Protein AF-A0A1I8HC29-F1 (afdb_monomer)

InterPro domains:
  IPR001828 Receptor, ligand binding region [PF01094] (3-325)
  IPR028082 Periplasmic binding protein-like I [SSF53822] (2-325)

Mean predicted aligned error: 6.52 Å

Secondary structure (DSSP, 8-state):
-TT--S-EE--S-HHHHHHHHHHHHHHT--EEE-S--SS-S-SSSSSS--PPPTTEEE-SPPHHHHHHHHHHHHHHH-----S--TT----EEEEES-GGGGGGGHHHHHH--S-EEEEE---BTTBSHHHHHHHHHTT--EEEEE--HHHHHHHHHHHHHTT--BTT-EEEE--TTGGGS--GGG--TTBPEEEEEESSPPPPTT---SS-HHHHHHHHHHHHHHHHH-TT-S---S---HHHHHHHHHHHHHHHHHHHHHHHS--------TTSTT--TTHHHHHHHHHT--GGG----SSS--EE-TTS-EES---EEEEEETTEE-

Sequence (330 aa):
MQQGVLAVVGPPSPVASQQVRSVCEHLAVPFIETAWHHRGGGGGGGLEGDNEGPYSVNLNPDYRTFGRAILDYVRAIGDWDLAKNEGSHGGVAIVYKDPDTLLKFEPLLNAVQVPVLLRQWRRQAGTFQYVMKELRSAKVYKILVDIPTSEILRFVSIAKLMNMTTTYHSYIFTSWDAQRIDLSKYQLIKSANMSTLSLMPILRSNERYNVSQRVENMREEIFNVQSRRGNYSGNLTNMLPTQAATLFDSLILLAHGLERMANARSIQVQPLKCSAPRQNARGATLLNYMRSMTSESGFATLTGPVEFDAQWRRSNFTLVAYELTRAGFN

Nearest PDB structures (foldseek):
  3qlt-assembly1_A  TM=8.892E-01  e=3.321E-21  Rattus norvegicus
  4uqq-assembly1_D  TM=8.806E-01  e=8.890E-21  Rattus norvegicus
  3olz-assembly1_B  TM=8.883E-01  e=2.104E-20  Rattus norvegicus
  3qlu-assembly2_D  TM=8.704E-01  e=1.645E-20  Rattus norvegicus
  3om1-assembly1_A  TM=8.404E-01  e=2.791E-19  Rattus norvegicus

Organism: NCBI:txid282301

pLDDT: mean 86.83, std 12.12, range [31.62, 98.19]

Radius of gyration: 21.73 Å; Cα contacts (8 Å, |Δi|>4): 586; chains: 1; bounding box: 52×43×67 Å

Structure (mmCIF, N/CA/C/O backbone):
data_AF-A0A1I8HC29-F1
#
_entry.id   AF-A0A1I8HC29-F1
#
loop_
_atom_site.group_PDB
_atom_site.id
_atom_site.type_symbol
_atom_site.label_atom_id
_atom_site.label_alt_id
_atom_site.label_comp_id
_atom_site.label_asym_id
_atom_site.label_entity_id
_atom_site.label_seq_id
_atom_site.pdbx_PDB_ins_code
_atom_site.Cartn_x
_atom_site.Cartn_y
_atom_site.Cartn_z
_atom_site.occupancy
_atom_site.B_iso_or_equiv
_atom_site.auth_seq_id
_atom_site.auth_comp_id
_atom_site.auth_asym_id
_atom_site.auth_atom_id
_atom_site.pdbx_PDB_model_num
ATOM 1 N N . MET A 1 1 ? -14.599 -14.788 21.361 1.00 80.31 1 MET A N 1
ATOM 2 C CA . MET A 1 1 ? -15.339 -13.643 21.947 1.00 80.31 1 MET A CA 1
ATOM 3 C C . MET A 1 1 ? -16.107 -13.982 23.231 1.00 80.31 1 MET A C 1
ATOM 5 O O . MET A 1 1 ? -16.702 -13.093 23.827 1.00 80.31 1 MET A O 1
ATOM 9 N N . GLN A 1 2 ? -16.063 -15.229 23.716 1.00 81.31 2 GLN A N 1
ATOM 10 C CA . GLN A 1 2 ? -16.753 -15.639 24.949 1.00 81.31 2 GLN A CA 1
ATOM 11 C C . GLN A 1 2 ? -16.177 -14.998 26.224 1.00 81.31 2 GLN A C 1
ATOM 13 O O . GLN A 1 2 ? -16.895 -14.855 27.199 1.00 81.31 2 GLN A O 1
ATOM 18 N N . GLN A 1 3 ? -14.917 -14.559 26.208 1.00 80.75 3 GLN A N 1
ATOM 19 C CA . GLN A 1 3 ? -14.305 -13.785 27.301 1.00 80.75 3 GLN A CA 1
ATOM 20 C C . GLN A 1 3 ? -14.687 -12.293 27.271 1.00 80.75 3 GLN A C 1
ATOM 22 O O . GLN A 1 3 ? -14.313 -11.544 28.165 1.00 80.75 3 GLN A O 1
ATOM 27 N N . GLY A 1 4 ? -15.446 -11.872 26.254 1.00 83.88 4 GLY A N 1
ATOM 28 C CA . GLY A 1 4 ? -15.781 -10.480 25.999 1.00 83.88 4 GLY A CA 1
ATOM 29 C C . GLY A 1 4 ? -14.691 -9.747 25.218 1.00 83.88 4 GLY A C 1
ATOM 30 O O . GLY A 1 4 ? -13.504 -9.864 25.505 1.00 83.88 4 GLY A O 1
ATOM 31 N N . VAL A 1 5 ? -15.099 -9.021 24.178 1.00 91.50 5 VAL A N 1
ATOM 32 C CA . VAL A 1 5 ? -14.215 -8.200 23.337 1.00 91.50 5 VAL A CA 1
ATOM 33 C C . VAL A 1 5 ? -14.926 -6.898 22.987 1.00 91.50 5 VAL A C 1
ATOM 35 O O . VAL A 1 5 ? -16.143 -6.892 22.803 1.00 91.50 5 VAL A O 1
ATOM 38 N N . LEU A 1 6 ? -14.174 -5.801 22.897 1.00 91.50 6 LEU A N 1
ATOM 39 C CA . LEU A 1 6 ? -14.706 -4.493 22.496 1.00 91.50 6 LEU A CA 1
ATOM 40 C C . LEU A 1 6 ? -14.620 -4.270 20.988 1.00 91.50 6 LEU A C 1
ATOM 42 O O . LEU A 1 6 ? -15.523 -3.676 20.414 1.00 91.50 6 LEU A O 1
ATOM 46 N N . ALA A 1 7 ? -13.555 -4.766 20.366 1.00 94.50 7 ALA A N 1
ATOM 47 C CA . ALA A 1 7 ? -13.320 -4.718 18.934 1.00 94.50 7 ALA A CA 1
ATOM 48 C C . ALA A 1 7 ? -12.393 -5.872 18.527 1.00 94.50 7 ALA A C 1
ATOM 50 O O . ALA A 1 7 ? -11.721 -6.468 19.375 1.00 94.50 7 ALA A O 1
ATOM 51 N N . VAL A 1 8 ? -12.342 -6.171 17.233 1.00 94.94 8 VAL A N 1
ATOM 52 C CA . VAL A 1 8 ? -11.382 -7.103 16.628 1.00 94.94 8 VAL A CA 1
ATOM 53 C C . VAL A 1 8 ? -10.534 -6.351 15.618 1.00 94.94 8 VAL A C 1
ATOM 55 O O . VAL A 1 8 ? -11.070 -5.564 14.848 1.00 94.94 8 VAL A O 1
ATOM 58 N N . VAL A 1 9 ? -9.227 -6.608 15.602 1.00 95.06 9 VAL A N 1
ATOM 59 C CA . VAL A 1 9 ? -8.288 -6.006 14.647 1.00 95.06 9 VAL A CA 1
ATOM 60 C C . VAL A 1 9 ? -7.652 -7.102 13.791 1.00 95.06 9 VAL A C 1
ATOM 62 O O . VAL A 1 9 ? -7.096 -8.059 14.332 1.00 95.06 9 VAL A O 1
ATOM 65 N N . GLY A 1 10 ? -7.694 -6.955 12.465 1.00 89.06 10 GLY A N 1
ATOM 66 C CA . GLY A 1 10 ? -7.168 -7.946 11.513 1.00 89.06 10 GLY A CA 1
ATOM 67 C C . GLY A 1 10 ? -8.002 -9.236 11.412 1.00 89.06 10 GLY A C 1
ATOM 68 O O . GLY A 1 10 ? -9.079 -9.331 11.990 1.00 89.06 10 GLY A O 1
ATOM 69 N N . PRO A 1 11 ? -7.541 -10.280 10.705 1.00 91.12 11 PRO A N 1
ATOM 70 C CA . PRO A 1 11 ? -6.150 -10.596 10.381 1.00 91.12 11 PRO A CA 1
ATOM 71 C C . PRO A 1 11 ? -5.605 -9.926 9.105 1.00 91.12 11 PRO A C 1
ATOM 73 O O . PRO A 1 11 ? -6.369 -9.386 8.312 1.00 91.12 11 PRO A O 1
ATOM 76 N N . PRO A 1 12 ? -4.283 -10.055 8.854 1.00 83.81 12 PRO A N 1
ATOM 77 C CA . PRO A 1 12 ? -3.614 -9.672 7.602 1.00 83.81 12 PRO A CA 1
ATOM 78 C C . PRO A 1 12 ? -4.189 -10.265 6.317 1.00 83.81 12 PRO A C 1
ATOM 80 O O . PRO A 1 12 ? -4.011 -9.706 5.238 1.00 83.81 12 PRO A O 1
ATOM 83 N N . SER A 1 13 ? -4.751 -11.471 6.414 1.00 86.19 13 SER A N 1
ATOM 84 C CA . SER A 1 13 ? -5.154 -12.267 5.259 1.00 86.19 13 SER A CA 1
ATOM 85 C C . SER A 1 13 ? -6.519 -11.793 4.764 1.00 86.19 13 SER A C 1
ATOM 87 O O . SER A 1 13 ? -7.469 -11.877 5.542 1.00 86.19 13 SER A O 1
ATOM 89 N N . PRO A 1 14 ? -6.664 -11.378 3.491 1.00 82.56 14 PRO A N 1
ATOM 90 C CA . PRO A 1 14 ? -7.953 -10.934 2.956 1.00 82.56 14 PRO A CA 1
ATOM 91 C C . PRO A 1 14 ? -9.061 -11.987 3.094 1.00 82.56 14 PRO A C 1
ATOM 93 O O . PRO A 1 14 ? -10.179 -11.666 3.486 1.00 82.56 14 PRO A O 1
ATOM 96 N N . VAL A 1 15 ? -8.740 -13.262 2.850 1.00 84.38 15 VAL A N 1
ATOM 97 C CA . VAL A 1 15 ? -9.705 -14.373 2.942 1.00 84.38 15 VAL A CA 1
ATOM 98 C C . VAL A 1 15 ? -10.175 -14.580 4.383 1.00 84.38 15 VAL A C 1
ATOM 100 O O . VAL A 1 15 ? -11.372 -14.681 4.641 1.00 84.38 15 VAL A O 1
ATOM 103 N N . ALA A 1 16 ? -9.246 -14.611 5.341 1.00 88.56 16 ALA A N 1
ATOM 104 C CA . ALA A 1 16 ? -9.609 -14.759 6.748 1.00 88.56 16 ALA A CA 1
ATOM 105 C C . ALA A 1 16 ? -10.315 -13.502 7.291 1.00 88.56 16 ALA A C 1
ATOM 107 O O . ALA A 1 16 ? -11.227 -13.619 8.107 1.00 88.56 16 ALA A O 1
ATOM 108 N N . SER A 1 17 ? -9.944 -12.314 6.802 1.00 88.56 17 SER A N 1
ATOM 109 C CA . SER A 1 17 ? -10.578 -11.035 7.144 1.00 88.56 17 SER A CA 1
ATOM 110 C C . SER A 1 17 ? -12.074 -11.045 6.832 1.00 88.56 17 SER A C 1
ATOM 112 O O . SER A 1 17 ? -12.878 -10.669 7.680 1.00 88.56 17 SER A O 1
ATOM 114 N N . GLN A 1 18 ? -12.481 -11.584 5.678 1.00 85.25 18 GLN A N 1
ATOM 115 C CA . GLN A 1 18 ? -13.900 -11.705 5.317 1.00 85.25 18 GLN A CA 1
ATOM 116 C C . GLN A 1 18 ? -14.691 -12.591 6.291 1.00 85.25 18 GLN A C 1
ATOM 118 O O . GLN A 1 18 ? -15.813 -12.252 6.672 1.00 85.25 18 GLN A O 1
ATOM 123 N N . GLN A 1 19 ? -14.106 -13.706 6.735 1.00 88.62 19 GLN A N 1
ATOM 124 C CA . GLN A 1 19 ? -14.743 -14.585 7.721 1.00 88.62 19 GLN A CA 1
ATOM 125 C C . GLN A 1 19 ? -14.883 -13.886 9.076 1.00 88.62 19 GLN A C 1
ATOM 127 O O . GLN A 1 19 ? -15.944 -13.936 9.699 1.00 88.62 19 GLN A O 1
ATOM 132 N N . VAL A 1 20 ? -13.830 -13.192 9.515 1.00 91.38 20 VAL A N 1
ATOM 133 C CA . VAL A 1 20 ? -13.847 -12.419 10.761 1.00 91.38 20 VAL A CA 1
ATOM 134 C C . VAL A 1 20 ? -14.865 -11.285 10.690 1.00 91.38 20 VAL A C 1
ATOM 136 O O . VAL A 1 20 ? -15.626 -11.117 11.644 1.00 91.38 20 VAL A O 1
ATOM 139 N N . ARG A 1 21 ? -14.952 -10.570 9.561 1.00 89.12 21 ARG A N 1
ATOM 140 C CA . ARG A 1 21 ? -15.953 -9.522 9.325 1.00 89.12 21 ARG A CA 1
ATOM 141 C C . ARG A 1 21 ? -17.365 -10.059 9.512 1.00 89.12 21 ARG A C 1
ATOM 143 O O . ARG A 1 21 ? -18.115 -9.500 10.302 1.00 89.12 21 ARG A O 1
ATOM 150 N N . SER A 1 22 ? -17.696 -11.175 8.861 1.00 88.81 22 SER A N 1
ATOM 151 C CA . SER A 1 22 ? -19.028 -11.786 8.956 1.00 88.81 22 SER A CA 1
ATOM 152 C C . SER A 1 22 ? -19.405 -12.136 10.404 1.00 88.81 22 SER A C 1
ATOM 154 O O . SER A 1 22 ? -20.514 -11.843 10.852 1.00 88.81 22 SER A O 1
ATOM 156 N N . VAL A 1 23 ? -18.466 -12.687 11.182 1.00 91.38 23 VAL A N 1
ATOM 157 C CA . VAL A 1 23 ? -18.687 -12.979 12.610 1.00 91.38 23 VAL A CA 1
ATOM 158 C C . VAL A 1 23 ? -18.866 -11.695 13.428 1.00 91.38 23 VAL A C 1
ATOM 160 O O . VAL A 1 23 ? -19.735 -11.632 14.299 1.00 91.38 23 VAL A O 1
ATOM 163 N N . CYS A 1 24 ? -18.061 -10.667 13.159 1.00 92.25 24 CYS A N 1
ATOM 164 C CA . CYS A 1 24 ? -18.140 -9.381 13.847 1.00 92.25 24 CYS A CA 1
ATOM 165 C C . CYS A 1 24 ? -19.469 -8.668 13.568 1.00 92.25 24 CYS A C 1
ATOM 167 O O . CYS A 1 24 ? -20.122 -8.212 14.504 1.00 92.25 24 CYS A O 1
ATOM 169 N N . GLU A 1 25 ? -19.928 -8.658 12.316 1.00 90.56 25 GLU A N 1
ATOM 170 C CA . GLU A 1 25 ? -21.239 -8.133 11.926 1.00 90.56 25 GLU A CA 1
ATOM 171 C C . GLU A 1 25 ? -22.380 -8.903 12.590 1.00 90.56 25 GLU A C 1
ATOM 173 O O . GLU A 1 25 ? -23.291 -8.292 13.153 1.00 90.56 25 GLU A O 1
ATOM 178 N N . HIS A 1 26 ? -22.307 -10.240 12.597 1.00 91.31 26 HIS A N 1
ATOM 179 C CA . HIS A 1 26 ? -23.301 -11.077 13.264 1.00 91.31 26 HIS A CA 1
ATOM 180 C C . HIS A 1 26 ? -23.422 -10.735 14.752 1.00 91.31 26 HIS A C 1
ATOM 182 O O . HIS A 1 26 ? -24.529 -10.695 15.283 1.00 91.31 26 HIS A O 1
ATOM 188 N N . LEU A 1 27 ? -22.305 -10.454 15.427 1.00 92.69 27 LEU A N 1
ATOM 189 C CA . LEU A 1 27 ? -22.261 -10.165 16.862 1.00 92.69 27 LEU A CA 1
ATOM 190 C C . LEU A 1 27 ? -22.367 -8.671 17.209 1.00 92.69 27 LEU A C 1
ATOM 192 O O . LEU A 1 27 ? -22.425 -8.342 18.397 1.00 92.69 27 LEU A O 1
ATOM 196 N N . ALA A 1 28 ? -22.436 -7.790 16.205 1.00 92.94 28 ALA A N 1
ATOM 197 C CA . ALA A 1 28 ? -22.359 -6.334 16.345 1.00 92.94 28 ALA A CA 1
ATOM 198 C C . ALA A 1 28 ? -21.065 -5.850 17.034 1.00 92.94 28 ALA A C 1
ATOM 200 O O . ALA A 1 28 ? -21.074 -4.901 17.814 1.00 92.94 28 ALA A O 1
ATOM 201 N N . VAL A 1 29 ? -19.938 -6.516 16.781 1.00 94.12 29 VAL A N 1
ATOM 202 C CA . VAL A 1 29 ? -18.618 -6.150 17.312 1.00 94.12 29 VAL A CA 1
ATOM 203 C C . VAL A 1 29 ? -17.869 -5.313 16.274 1.00 94.12 29 VAL A C 1
ATOM 205 O O . VAL A 1 29 ? -17.756 -5.762 15.138 1.00 94.12 29 VAL A O 1
ATOM 208 N N . PRO A 1 30 ? -17.332 -4.134 16.633 1.00 94.81 30 PRO A N 1
ATOM 209 C CA . PRO A 1 30 ? -16.468 -3.354 15.756 1.00 94.81 30 PRO A CA 1
ATOM 210 C C . PRO A 1 30 ? -15.294 -4.171 15.229 1.00 94.81 30 PRO A C 1
ATOM 212 O O . PRO A 1 30 ? -14.544 -4.784 15.992 1.00 94.81 30 PRO A O 1
ATOM 215 N N . PHE A 1 31 ? -15.127 -4.145 13.918 1.00 93.69 31 PHE A N 1
ATOM 216 C CA . PHE A 1 31 ? -14.062 -4.810 13.205 1.00 93.69 31 PHE A CA 1
ATOM 217 C C . PHE A 1 31 ? -13.163 -3.774 12.535 1.00 93.69 31 PHE A C 1
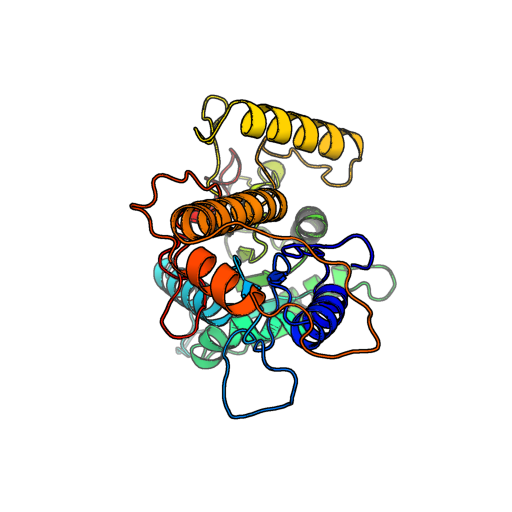ATOM 219 O O . PHE A 1 31 ? -13.613 -3.013 11.687 1.00 93.69 31 PHE A O 1
ATOM 226 N N . ILE A 1 32 ? -11.893 -3.738 12.917 1.00 94.31 32 ILE A N 1
ATOM 227 C CA . ILE A 1 32 ? -10.890 -2.869 12.313 1.00 94.31 32 ILE A CA 1
ATOM 228 C C . ILE A 1 32 ? -10.062 -3.713 11.358 1.00 94.31 32 ILE A C 1
ATOM 230 O O . ILE A 1 32 ? -9.275 -4.579 11.755 1.00 94.31 32 ILE A O 1
ATOM 234 N N . GLU A 1 33 ? -10.268 -3.475 10.079 1.00 89.44 33 GLU A N 1
ATOM 235 C CA . GLU A 1 33 ? -9.646 -4.243 9.031 1.00 89.44 33 GLU A CA 1
ATOM 236 C C . GLU A 1 33 ? -8.256 -3.714 8.699 1.00 89.44 33 GLU A C 1
ATOM 238 O O . GLU A 1 33 ? -8.044 -2.530 8.442 1.00 89.44 33 GLU A O 1
ATOM 243 N N . THR A 1 34 ? -7.299 -4.639 8.684 1.00 85.81 34 THR A N 1
ATOM 244 C CA . THR A 1 34 ? -5.905 -4.367 8.323 1.00 85.81 34 THR A CA 1
ATOM 245 C C . THR A 1 34 ? -5.508 -5.027 7.006 1.00 85.81 34 THR A C 1
ATOM 247 O O . THR A 1 34 ? -4.453 -4.709 6.456 1.00 85.81 34 THR A O 1
ATOM 250 N N . ALA A 1 35 ? -6.347 -5.920 6.470 1.00 84.88 35 ALA A N 1
ATOM 251 C CA . ALA A 1 35 ? -6.166 -6.505 5.153 1.00 84.88 35 ALA A CA 1
ATOM 252 C C . ALA A 1 35 ? -6.646 -5.534 4.069 1.00 84.88 35 ALA A C 1
ATOM 254 O O . ALA A 1 35 ? -7.776 -5.044 4.089 1.00 84.88 35 ALA A O 1
ATOM 255 N N . TRP A 1 36 ? -5.797 -5.291 3.077 1.00 83.75 36 TRP A N 1
ATOM 256 C CA . TRP A 1 36 ? -6.204 -4.526 1.910 1.00 83.75 36 TRP A CA 1
ATOM 257 C C . TRP A 1 36 ? -6.943 -5.439 0.928 1.00 83.75 36 TRP A C 1
ATOM 259 O O . TRP A 1 36 ? -6.364 -6.393 0.404 1.00 83.75 36 TRP A O 1
ATOM 269 N N . HIS A 1 37 ? -8.228 -5.178 0.689 1.00 75.06 37 HIS A N 1
ATOM 270 C CA . HIS A 1 37 ? -9.055 -5.962 -0.226 1.00 75.06 37 HIS A CA 1
ATOM 271 C C . HIS A 1 37 ? -9.543 -5.113 -1.400 1.00 75.06 37 HIS A C 1
ATOM 273 O O . HIS A 1 37 ? -9.687 -3.899 -1.308 1.00 75.06 37 HIS A O 1
ATOM 279 N N . HIS A 1 38 ? -9.772 -5.785 -2.526 1.00 70.25 38 HIS A N 1
ATOM 280 C CA . HIS A 1 38 ? -10.027 -5.144 -3.820 1.00 70.25 38 HIS A CA 1
ATOM 281 C C . HIS A 1 38 ? -11.468 -5.370 -4.305 1.00 70.25 38 HIS A C 1
ATOM 283 O O . HIS A 1 38 ? -11.854 -4.917 -5.373 1.00 70.25 38 HIS A O 1
ATOM 289 N N . ARG A 1 39 ? -12.285 -6.056 -3.499 1.00 64.38 39 ARG A N 1
ATOM 290 C CA . ARG A 1 39 ? -13.737 -6.184 -3.680 1.00 64.38 39 ARG A CA 1
ATOM 291 C C . ARG A 1 39 ? -14.430 -5.247 -2.696 1.00 64.38 39 ARG A C 1
ATOM 293 O O . ARG A 1 39 ? -13.965 -5.156 -1.564 1.00 64.38 39 ARG A O 1
ATOM 300 N N . GLY A 1 40 ? -15.493 -4.554 -3.106 1.00 54.06 40 GLY A N 1
ATOM 301 C CA . GLY A 1 40 ? -16.292 -3.714 -2.203 1.00 54.06 40 GLY A CA 1
ATOM 302 C C . GLY A 1 40 ? -16.704 -4.478 -0.937 1.00 54.06 40 GLY A C 1
ATOM 303 O O . GLY A 1 40 ? -16.865 -5.697 -0.967 1.00 54.06 40 GLY A O 1
ATOM 304 N N . GLY A 1 41 ? -16.800 -3.776 0.195 1.00 46.84 41 GLY A N 1
ATOM 305 C CA . GLY A 1 41 ? -17.000 -4.368 1.523 1.00 46.84 41 GLY A CA 1
ATOM 306 C C . GLY A 1 41 ? -18.325 -5.116 1.730 1.00 46.84 41 GLY A C 1
ATOM 307 O O . GLY A 1 41 ? -18.442 -5.839 2.720 1.00 46.84 41 GLY A O 1
ATOM 308 N N . GLY A 1 42 ? -19.282 -4.994 0.805 1.00 44.97 42 GLY A N 1
ATOM 309 C CA . GLY A 1 42 ? -20.583 -5.655 0.858 1.00 44.97 42 GLY A CA 1
ATOM 310 C C . GLY A 1 42 ? -20.503 -7.152 0.556 1.00 44.97 42 GLY A C 1
ATOM 311 O O . GLY A 1 42 ? -20.157 -7.572 -0.549 1.00 44.97 42 GLY A O 1
ATOM 312 N N . GLY A 1 43 ? -20.847 -7.981 1.542 1.00 34.78 43 GLY A N 1
ATOM 313 C CA . GLY A 1 43 ? -21.128 -9.395 1.323 1.00 34.78 43 GLY A CA 1
ATOM 314 C C . GLY A 1 43 ? -22.400 -9.558 0.492 1.00 34.78 43 GLY A C 1
ATOM 315 O O . GLY A 1 43 ? -23.497 -9.492 1.028 1.00 34.78 43 GLY A O 1
ATOM 316 N N . GLY A 1 44 ? -22.254 -9.770 -0.812 1.00 31.62 44 GLY A N 1
ATOM 317 C CA . GLY A 1 44 ? -23.371 -10.006 -1.728 1.00 31.62 44 GLY A CA 1
ATOM 318 C C . GLY A 1 44 ? -23.078 -9.363 -3.073 1.00 31.62 44 GLY A C 1
ATOM 319 O O . GLY A 1 44 ? -22.747 -8.188 -3.137 1.00 31.62 44 GLY A O 1
ATOM 320 N N . GLY A 1 45 ? -23.091 -10.160 -4.138 1.00 31.75 45 GLY A N 1
ATOM 321 C CA . GLY A 1 45 ? -22.628 -9.729 -5.449 1.00 31.75 45 GLY A CA 1
ATOM 322 C C . GLY A 1 45 ? -23.414 -8.546 -6.004 1.00 31.75 45 GLY A C 1
ATOM 323 O O . GLY A 1 45 ? -24.626 -8.629 -6.116 1.00 31.75 45 GLY A O 1
ATOM 324 N N .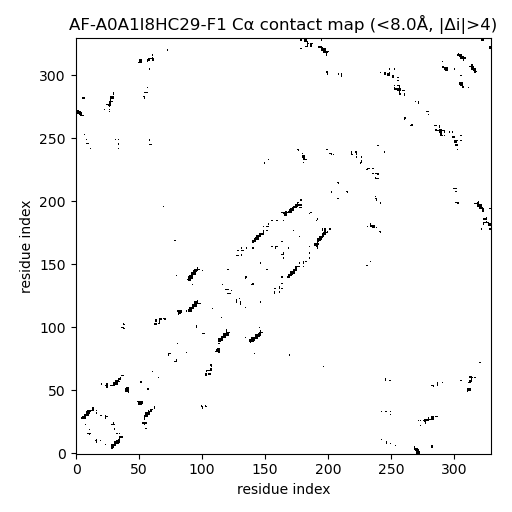 GLY A 1 46 ? -22.680 -7.524 -6.444 1.00 34.88 46 GLY A N 1
ATOM 325 C CA . GLY A 1 46 ? -23.149 -6.516 -7.388 1.00 34.88 46 GLY A CA 1
ATOM 326 C C . GLY A 1 46 ? -24.116 -5.476 -6.822 1.00 34.88 46 GLY A C 1
ATOM 327 O O . GLY A 1 46 ? -25.089 -5.801 -6.162 1.00 34.88 46 GLY A O 1
ATOM 328 N N . LEU A 1 47 ? -23.859 -4.223 -7.202 1.00 39.69 47 LEU A N 1
ATOM 329 C CA . LEU A 1 47 ? -24.888 -3.210 -7.444 1.00 39.69 47 LEU A CA 1
ATOM 330 C C . LEU A 1 47 ? -25.866 -2.982 -6.276 1.00 39.69 47 LEU A C 1
ATOM 332 O O . LEU A 1 47 ? -27.012 -3.393 -6.355 1.00 39.69 47 LEU A O 1
ATOM 336 N N . GLU A 1 48 ? -25.381 -2.306 -5.228 1.00 33.16 48 GLU A N 1
ATOM 337 C CA . GLU A 1 48 ? -26.074 -1.331 -4.354 1.00 33.16 48 GLU A CA 1
ATOM 338 C C . GLU A 1 48 ? -25.416 -1.335 -2.959 1.00 33.16 48 GLU A C 1
ATOM 340 O O . GLU A 1 48 ? -25.536 -2.283 -2.190 1.00 33.16 48 GLU A O 1
ATOM 345 N N . GLY A 1 49 ? -24.697 -0.252 -2.632 1.00 44.47 49 GLY A N 1
ATOM 346 C CA . GLY A 1 49 ? -24.120 -0.017 -1.301 1.00 44.47 49 GLY A CA 1
ATOM 347 C C . GLY A 1 49 ? -22.688 -0.527 -1.098 1.00 44.47 49 GLY A C 1
ATOM 348 O O . GLY A 1 49 ? -22.448 -1.383 -0.256 1.00 44.47 49 GLY A O 1
ATOM 349 N N . ASP A 1 50 ? -21.717 0.078 -1.791 1.00 52.00 50 ASP A N 1
ATOM 350 C CA . ASP A 1 50 ? -20.256 -0.086 -1.612 1.00 52.00 50 ASP A CA 1
ATOM 351 C C . ASP A 1 50 ? -19.714 0.383 -0.236 1.00 52.00 50 ASP A C 1
ATOM 353 O O . ASP A 1 50 ? -18.530 0.705 -0.100 1.00 52.00 50 ASP A O 1
ATOM 357 N N . ASN A 1 51 ? -20.561 0.470 0.788 1.00 55.06 51 ASN A N 1
ATOM 358 C CA . ASN A 1 51 ? -20.148 0.919 2.110 1.00 55.06 51 ASN A CA 1
ATOM 359 C C . ASN A 1 51 ? -19.359 -0.181 2.820 1.00 55.06 51 ASN A C 1
ATOM 361 O O . ASN A 1 51 ? -19.642 -1.376 2.691 1.00 55.06 51 ASN A O 1
ATOM 365 N N . GLU A 1 52 ? -18.387 0.234 3.629 1.00 64.31 52 GLU A N 1
ATOM 366 C CA . GLU A 1 52 ? -17.868 -0.644 4.667 1.00 64.31 52 GLU A CA 1
ATOM 367 C C . GLU A 1 52 ? -19.044 -1.094 5.539 1.00 64.31 52 GLU A C 1
ATOM 369 O O . GLU A 1 52 ? -19.930 -0.296 5.865 1.00 64.31 52 GLU A O 1
ATOM 374 N N . GLY A 1 53 ? -19.089 -2.385 5.874 1.00 68.69 53 GLY A N 1
ATOM 375 C CA . GLY A 1 53 ? -20.168 -2.956 6.670 1.00 68.69 53 GLY A CA 1
ATOM 376 C C . GLY A 1 53 ? -20.457 -2.120 7.927 1.00 68.69 53 GLY A C 1
ATOM 377 O O . GLY A 1 53 ? -19.575 -1.428 8.453 1.00 68.69 53 GLY A O 1
ATOM 378 N N . PRO A 1 54 ? -21.687 -2.171 8.467 1.00 77.50 54 PRO A N 1
ATOM 379 C CA . PRO A 1 54 ? -22.117 -1.295 9.562 1.00 77.50 54 PRO A CA 1
ATOM 380 C C . PRO A 1 54 ? -21.304 -1.474 10.853 1.00 77.50 54 PRO A C 1
ATOM 382 O O . PRO A 1 54 ? -21.416 -0.652 11.759 1.00 77.50 54 PRO A O 1
ATOM 385 N N . TYR A 1 55 ? -20.491 -2.533 10.932 1.00 88.75 55 TYR A N 1
ATOM 386 C CA . TYR A 1 55 ? -19.610 -2.840 12.051 1.00 88.75 55 TYR A CA 1
ATOM 387 C C . TYR A 1 55 ? -18.130 -2.945 11.657 1.00 88.75 55 TYR A C 1
ATOM 389 O O . TYR A 1 55 ? -17.352 -3.457 12.452 1.00 88.75 55 TYR A O 1
ATOM 397 N N . SER A 1 56 ? -17.715 -2.476 10.476 1.00 89.25 56 SER A N 1
ATOM 398 C CA . SER A 1 56 ? -16.315 -2.539 10.034 1.00 89.25 56 SER A CA 1
ATOM 399 C C . SER A 1 56 ? -15.728 -1.175 9.690 1.00 89.25 56 SER A C 1
ATOM 401 O O . SER A 1 56 ? -16.449 -0.294 9.233 1.00 89.25 56 SER A O 1
ATOM 403 N N . VAL A 1 57 ? -14.420 -1.017 9.876 1.00 90.69 57 VAL A N 1
ATOM 404 C CA . VAL A 1 57 ? -13.652 0.129 9.384 1.00 90.69 57 VAL A CA 1
ATOM 405 C C . VAL A 1 57 ? -12.332 -0.327 8.758 1.00 90.69 57 VAL A C 1
ATOM 407 O O . VAL A 1 57 ? -11.659 -1.158 9.367 1.00 90.69 57 VAL A O 1
ATOM 410 N N . ASN A 1 58 ? -11.937 0.185 7.587 1.00 89.44 58 ASN A N 1
ATOM 411 C CA . ASN A 1 58 ? -10.644 -0.135 6.962 1.00 89.44 58 ASN A CA 1
ATOM 412 C C . ASN A 1 58 ? -9.694 1.069 6.976 1.00 89.44 58 ASN A C 1
ATOM 414 O O . ASN A 1 58 ? -10.024 2.168 6.534 1.00 89.44 58 ASN A O 1
ATOM 418 N N . LEU A 1 59 ? -8.472 0.854 7.468 1.00 89.69 59 LEU A N 1
ATOM 419 C CA . LEU A 1 59 ? -7.427 1.882 7.472 1.00 89.69 59 LEU A CA 1
ATOM 420 C C . LEU A 1 59 ? -6.577 1.857 6.199 1.00 89.69 59 LEU A C 1
ATOM 422 O O . LEU A 1 59 ? -5.710 2.708 6.028 1.00 89.69 59 LEU A O 1
ATOM 426 N N . ASN A 1 60 ? -6.768 0.904 5.296 1.00 89.69 60 ASN A N 1
ATOM 427 C CA . ASN A 1 60 ? -6.095 0.948 4.007 1.00 89.69 60 ASN A CA 1
ATOM 428 C C . ASN A 1 60 ? -6.828 1.911 3.060 1.00 89.69 60 ASN A C 1
ATOM 430 O O . ASN A 1 60 ? -8.059 1.957 3.069 1.00 89.69 60 ASN A O 1
ATOM 434 N N . PRO A 1 61 ? -6.101 2.641 2.198 1.00 90.25 61 PRO A N 1
ATOM 435 C CA . PRO A 1 61 ? -6.703 3.360 1.081 1.00 90.25 61 PRO A CA 1
ATOM 436 C C . PRO A 1 61 ? -7.675 2.501 0.262 1.00 90.25 61 PRO A C 1
ATOM 438 O O . PRO A 1 61 ? -7.367 1.350 -0.055 1.00 90.25 61 PRO A O 1
ATOM 441 N N . ASP A 1 62 ? -8.807 3.069 -0.166 1.00 89.06 62 ASP A N 1
ATOM 442 C CA . ASP A 1 62 ? -9.682 2.404 -1.140 1.00 89.06 62 ASP A CA 1
ATOM 443 C C . ASP A 1 62 ? -8.894 2.101 -2.429 1.00 89.06 62 ASP A C 1
ATOM 445 O O . ASP A 1 62 ? -8.148 2.942 -2.946 1.00 89.06 62 ASP A O 1
ATOM 449 N N . TYR A 1 63 ? -9.044 0.880 -2.951 1.00 88.06 63 TYR A N 1
ATOM 450 C CA . TYR A 1 63 ? -8.262 0.408 -4.095 1.00 88.06 63 TYR A CA 1
ATOM 451 C C . TYR A 1 63 ? -8.497 1.248 -5.362 1.00 88.06 63 TYR A C 1
ATOM 453 O O . TYR A 1 63 ? -7.587 1.368 -6.181 1.00 88.06 63 TYR A O 1
ATOM 461 N N . ARG A 1 64 ? -9.672 1.877 -5.516 1.00 89.00 64 ARG A N 1
ATOM 462 C CA . ARG A 1 64 ? -9.985 2.773 -6.643 1.00 89.00 64 ARG A CA 1
ATOM 463 C C . ARG A 1 64 ? -9.253 4.097 -6.498 1.00 89.00 64 ARG A C 1
ATOM 465 O O . ARG A 1 64 ? -8.756 4.625 -7.489 1.00 89.00 64 ARG A O 1
ATOM 472 N N . THR A 1 65 ? -9.150 4.617 -5.275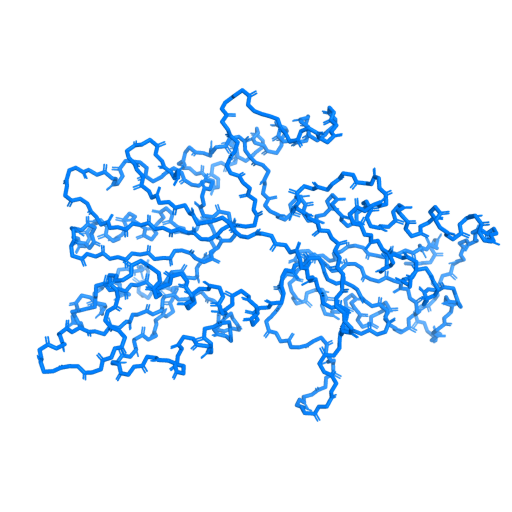 1.00 91.00 65 THR A N 1
ATOM 473 C CA . THR A 1 65 ? -8.362 5.823 -4.982 1.00 91.00 65 THR A CA 1
ATOM 474 C C . THR A 1 65 ? -6.886 5.577 -5.281 1.00 91.00 65 THR A C 1
ATOM 476 O O . THR A 1 65 ? -6.262 6.379 -5.971 1.00 91.00 65 THR A O 1
ATOM 479 N N . PHE A 1 66 ? -6.342 4.431 -4.863 1.00 92.75 66 PHE A N 1
ATOM 480 C CA . PHE A 1 66 ? -4.974 4.048 -5.222 1.00 92.75 66 PHE A CA 1
ATOM 481 C C . PHE A 1 66 ? -4.800 3.829 -6.735 1.00 92.75 66 PHE A C 1
ATOM 483 O O . PHE A 1 66 ? -3.811 4.267 -7.315 1.00 92.75 66 PHE A O 1
ATOM 490 N N . GLY A 1 67 ? -5.783 3.216 -7.396 1.00 94.00 67 GLY A N 1
ATOM 491 C CA . GLY A 1 67 ? -5.805 3.044 -8.848 1.00 94.00 67 GLY A CA 1
ATOM 492 C C . GLY A 1 67 ? -5.750 4.355 -9.629 1.00 94.00 67 GLY A C 1
ATOM 493 O O . GLY A 1 67 ? -5.005 4.476 -10.602 1.00 94.00 67 GLY A O 1
ATOM 494 N N . ARG A 1 68 ? -6.502 5.364 -9.174 1.00 94.94 68 ARG A N 1
ATOM 495 C CA . ARG A 1 68 ? -6.439 6.728 -9.720 1.00 94.94 68 ARG A CA 1
ATOM 496 C C . ARG A 1 68 ? -5.073 7.358 -9.473 1.00 94.94 68 ARG A C 1
ATOM 498 O O . ARG A 1 68 ? -4.492 7.875 -10.415 1.00 94.94 68 ARG A O 1
ATOM 505 N N . ALA A 1 69 ? -4.519 7.216 -8.268 1.00 95.38 69 ALA A N 1
ATOM 506 C CA . ALA A 1 69 ? -3.182 7.721 -7.962 1.00 95.38 69 ALA A CA 1
ATOM 507 C C . ALA A 1 69 ? -2.093 7.100 -8.858 1.00 95.38 69 ALA A C 1
ATOM 509 O O . ALA A 1 69 ? -1.186 7.805 -9.290 1.00 95.38 69 ALA A O 1
ATOM 510 N N . ILE A 1 70 ? -2.198 5.807 -9.199 1.00 95.88 70 ILE A N 1
ATOM 511 C CA . ILE A 1 70 ? -1.303 5.169 -10.179 1.00 95.88 70 ILE A CA 1
ATOM 512 C C . ILE A 1 70 ? -1.446 5.832 -11.553 1.00 95.88 70 ILE A C 1
ATOM 514 O O . ILE A 1 70 ? -0.436 6.169 -12.164 1.00 95.88 70 ILE A O 1
ATOM 518 N N . LEU A 1 71 ? -2.674 6.023 -12.048 1.00 96.12 71 LEU A N 1
ATOM 519 C CA . LEU A 1 71 ? -2.913 6.682 -13.337 1.00 96.12 71 LEU A CA 1
ATOM 520 C C . LEU A 1 71 ? -2.363 8.116 -13.353 1.00 96.12 71 LEU A C 1
ATOM 522 O O . LEU A 1 71 ? -1.714 8.513 -14.321 1.00 96.12 71 LEU A O 1
ATOM 526 N N . ASP A 1 72 ? -2.606 8.879 -12.292 1.00 96.00 72 ASP A N 1
ATOM 527 C CA . ASP A 1 72 ? -2.134 10.257 -12.167 1.00 96.00 72 ASP A CA 1
ATOM 528 C C . ASP A 1 72 ? -0.604 10.310 -12.134 1.00 96.00 72 ASP A C 1
ATOM 530 O O . ASP A 1 72 ? -0.003 11.127 -12.830 1.00 96.00 72 ASP A O 1
ATOM 534 N N . TYR A 1 73 ? 0.038 9.380 -11.423 1.00 96.06 73 TYR A N 1
ATOM 535 C CA . TYR A 1 73 ? 1.492 9.249 -11.424 1.00 96.06 73 TYR A CA 1
ATOM 536 C C . TYR A 1 73 ? 2.046 8.877 -12.809 1.00 96.06 73 TYR A C 1
ATOM 538 O O . TYR A 1 73 ? 2.980 9.521 -13.281 1.00 96.06 73 TYR A O 1
ATOM 546 N N . VAL A 1 74 ? 1.441 7.903 -13.502 1.00 95.25 74 VAL A N 1
ATOM 547 C CA . VAL A 1 74 ? 1.822 7.510 -14.876 1.00 95.25 74 VAL A CA 1
ATOM 548 C C . VAL A 1 74 ? 1.728 8.696 -15.843 1.00 95.25 74 VAL A C 1
ATOM 550 O O . VAL A 1 74 ? 2.594 8.864 -16.700 1.00 95.25 74 VAL A O 1
ATOM 553 N N . ARG A 1 75 ? 0.705 9.545 -15.698 1.00 94.06 75 ARG A N 1
ATOM 554 C CA . ARG A 1 75 ? 0.566 10.782 -16.482 1.00 94.06 75 ARG A CA 1
ATOM 555 C C . ARG A 1 75 ? 1.626 11.815 -16.113 1.00 94.06 75 ARG A C 1
ATOM 557 O O . ARG A 1 75 ? 2.187 12.439 -17.008 1.00 94.06 75 ARG A O 1
ATOM 564 N N . ALA A 1 76 ? 1.907 11.982 -14.823 1.00 94.06 76 ALA A N 1
ATOM 565 C CA . ALA A 1 76 ? 2.854 12.973 -14.323 1.00 94.06 76 ALA A CA 1
ATOM 566 C C . ALA A 1 76 ? 4.298 12.698 -14.770 1.00 94.06 76 ALA A C 1
ATOM 568 O O . ALA A 1 76 ? 5.005 13.634 -15.132 1.00 94.06 76 ALA A O 1
ATOM 569 N N . ILE A 1 77 ? 4.729 11.431 -14.794 1.00 91.56 77 ILE A N 1
ATOM 570 C CA . ILE A 1 77 ? 6.082 11.079 -15.259 1.00 91.56 77 ILE A CA 1
ATOM 571 C C . ILE A 1 77 ? 6.267 11.282 -16.769 1.00 91.56 77 ILE A C 1
ATOM 573 O O . ILE A 1 77 ? 7.402 11.359 -17.231 1.00 91.56 77 ILE A O 1
ATOM 577 N N . GLY A 1 78 ? 5.183 11.313 -17.555 1.00 87.25 78 GLY A N 1
ATOM 578 C CA . GLY A 1 78 ? 5.199 11.582 -19.001 1.00 87.25 78 GLY A CA 1
ATOM 579 C C . GLY A 1 78 ? 5.930 10.553 -19.880 1.00 87.25 78 GLY A C 1
ATOM 580 O O . GLY A 1 78 ? 5.883 10.647 -21.101 1.00 87.25 78 GLY A O 1
ATOM 581 N N . ASP A 1 79 ? 6.590 9.558 -19.286 1.00 85.50 79 ASP A N 1
ATOM 582 C CA . ASP A 1 79 ? 7.399 8.545 -19.978 1.00 85.50 79 ASP A CA 1
ATOM 583 C C . ASP A 1 79 ? 6.549 7.424 -20.620 1.00 85.50 79 ASP A C 1
ATOM 585 O O . ASP A 1 79 ? 7.060 6.581 -21.357 1.00 85.50 79 ASP A O 1
ATOM 589 N N . TRP A 1 80 ? 5.248 7.368 -20.326 1.00 90.00 80 TRP A N 1
ATOM 590 C CA . TRP A 1 80 ? 4.342 6.314 -20.787 1.00 90.00 80 TRP A CA 1
ATOM 591 C C . TRP A 1 80 ? 3.393 6.860 -21.860 1.00 90.00 80 TRP A C 1
ATOM 593 O O . TRP A 1 80 ? 2.491 7.636 -21.551 1.00 90.00 80 TRP A O 1
ATOM 603 N N . ASP A 1 81 ? 3.558 6.419 -23.113 1.00 84.50 81 ASP A N 1
ATOM 604 C CA . ASP A 1 81 ? 2.613 6.736 -24.192 1.00 84.50 81 ASP A CA 1
ATOM 605 C C . ASP A 1 81 ? 1.351 5.877 -24.050 1.00 84.50 81 ASP A C 1
ATOM 607 O O . ASP A 1 81 ? 1.315 4.701 -24.420 1.00 84.50 81 ASP A O 1
ATOM 611 N N . LEU A 1 82 ? 0.325 6.461 -23.432 1.00 85.88 82 LEU A N 1
ATOM 612 C CA . LEU A 1 82 ? -0.970 5.812 -23.254 1.00 85.88 82 LEU A CA 1
ATOM 613 C C . LEU A 1 82 ? -1.886 5.992 -24.472 1.00 85.88 82 LEU A C 1
ATOM 615 O O . LEU A 1 82 ? -2.873 5.265 -24.574 1.00 85.88 82 LEU A O 1
ATOM 619 N N . ALA A 1 83 ? -1.597 6.930 -25.378 1.00 85.25 83 ALA A N 1
ATOM 620 C CA . ALA A 1 83 ? -2.419 7.209 -26.553 1.00 85.25 83 ALA A CA 1
ATOM 621 C C . ALA A 1 83 ? -1.930 6.410 -27.773 1.00 85.25 83 ALA A C 1
ATOM 623 O O . ALA A 1 83 ? -0.771 6.018 -27.859 1.00 85.25 83 ALA A O 1
ATOM 624 N N . LYS A 1 84 ? -2.817 6.146 -28.739 1.00 77.75 84 LYS A N 1
ATOM 625 C CA . LYS A 1 84 ? -2.392 5.589 -30.033 1.00 77.75 84 LYS A CA 1
ATOM 626 C C . LYS A 1 84 ? -1.938 6.725 -30.945 1.00 77.75 84 LYS A C 1
ATOM 628 O O . LYS A 1 84 ? -2.783 7.444 -31.468 1.00 77.75 84 LYS A O 1
ATOM 633 N N . ASN A 1 85 ? -0.635 6.830 -31.184 1.00 78.81 85 ASN A N 1
ATOM 634 C CA . ASN A 1 85 ? -0.048 7.765 -32.141 1.00 78.81 85 ASN A CA 1
ATOM 635 C C . ASN A 1 85 ? 0.603 7.010 -33.315 1.00 78.81 85 ASN A C 1
ATOM 637 O O . ASN A 1 85 ? 0.995 5.845 -33.191 1.00 78.81 85 ASN A O 1
ATOM 641 N N . GLU A 1 86 ? 0.729 7.663 -34.475 1.00 60.56 86 GLU A N 1
ATOM 642 C CA . GLU A 1 86 ? 1.496 7.128 -35.606 1.00 60.56 86 GLU A CA 1
ATOM 643 C C . GLU A 1 86 ? 2.972 7.001 -35.194 1.00 60.56 86 GLU A C 1
ATOM 645 O O . GLU A 1 86 ? 3.689 7.990 -35.075 1.00 60.56 86 GLU A O 1
ATOM 650 N N . GLY A 1 87 ? 3.409 5.773 -34.900 1.00 59.31 87 GLY A N 1
ATOM 651 C CA . GLY A 1 87 ? 4.746 5.480 -34.369 1.00 59.31 87 GLY A CA 1
ATOM 652 C C . GLY A 1 87 ? 4.770 4.920 -32.943 1.00 59.31 87 GLY A C 1
ATOM 653 O O . GLY A 1 87 ? 5.850 4.563 -32.467 1.00 59.31 87 GLY A O 1
ATOM 654 N N . SER A 1 88 ? 3.619 4.773 -32.269 1.00 62.06 88 SER A N 1
ATOM 655 C CA . SER A 1 88 ? 3.545 4.079 -30.976 1.00 62.06 88 SER A CA 1
ATOM 656 C C . SER A 1 88 ? 3.950 2.609 -31.157 1.00 62.06 88 SER A C 1
ATOM 658 O O . SER A 1 88 ? 3.182 1.762 -31.623 1.00 62.06 88 SER A O 1
ATOM 660 N N . HIS A 1 89 ? 5.199 2.300 -30.815 1.00 58.88 89 HIS A N 1
ATOM 661 C CA . HIS A 1 89 ? 5.751 0.952 -30.826 1.00 58.88 89 HIS A CA 1
ATOM 662 C C . HIS A 1 89 ? 5.897 0.448 -29.392 1.00 58.88 89 HIS A C 1
ATOM 664 O O . HIS A 1 89 ? 6.707 0.955 -28.620 1.00 58.88 89 HIS A O 1
ATOM 670 N N . GLY A 1 90 ? 5.135 -0.593 -29.060 1.00 65.75 90 GLY A N 1
ATOM 671 C CA . GLY A 1 90 ? 5.124 -1.205 -27.733 1.00 65.75 90 GLY A CA 1
ATOM 672 C C . GLY A 1 90 ? 3.795 -0.993 -27.012 1.00 65.75 90 GLY A C 1
ATOM 673 O O . GLY A 1 90 ? 3.078 -0.028 -27.254 1.00 65.75 90 GLY A O 1
ATOM 674 N N . GLY A 1 91 ? 3.442 -1.956 -26.167 1.00 87.00 91 GLY A N 1
ATOM 675 C CA . GLY A 1 91 ? 2.284 -1.878 -25.280 1.00 87.00 91 GLY A CA 1
ATOM 676 C C . GLY A 1 91 ? 2.691 -1.589 -23.839 1.00 87.00 91 GLY A C 1
ATOM 677 O O . GLY A 1 91 ? 3.878 -1.520 -23.511 1.00 87.00 91 GLY A O 1
ATOM 678 N N . VAL A 1 92 ? 1.694 -1.495 -22.967 1.00 94.12 92 VAL A N 1
ATOM 679 C CA . VAL A 1 92 ? 1.877 -1.526 -21.511 1.00 94.12 92 VAL A CA 1
ATOM 680 C C . VAL A 1 92 ? 1.723 -2.968 -21.036 1.00 94.12 92 VAL A C 1
ATOM 682 O O . VAL A 1 92 ? 0.907 -3.709 -21.577 1.00 94.12 92 VAL A O 1
ATOM 685 N N . ALA A 1 93 ? 2.467 -3.396 -20.020 1.00 96.12 93 ALA A N 1
ATOM 686 C CA . ALA A 1 93 ? 2.212 -4.669 -19.352 1.00 96.12 93 ALA A CA 1
ATOM 687 C C . ALA A 1 93 ? 1.840 -4.488 -17.887 1.00 96.12 93 ALA A C 1
ATOM 689 O O . ALA A 1 93 ? 2.353 -3.601 -17.209 1.00 96.12 93 ALA A O 1
ATOM 690 N N . ILE A 1 94 ? 1.003 -5.397 -17.394 1.00 97.75 94 ILE A N 1
ATOM 691 C CA . ILE A 1 94 ? 0.738 -5.564 -15.966 1.00 97.75 94 ILE A CA 1
ATOM 692 C C . ILE A 1 94 ? 1.162 -6.978 -15.590 1.00 97.75 94 ILE A C 1
ATOM 694 O O . ILE A 1 94 ? 0.577 -7.967 -16.046 1.00 97.75 94 ILE A O 1
ATOM 698 N N . VAL A 1 95 ? 2.199 -7.070 -14.763 1.00 98.19 95 VAL A N 1
ATOM 699 C CA . VAL A 1 95 ? 2.650 -8.319 -14.158 1.00 98.19 95 VAL A CA 1
ATOM 700 C C . VAL A 1 95 ? 2.042 -8.421 -12.771 1.00 98.19 95 VAL A C 1
ATOM 702 O O . VAL A 1 95 ? 2.408 -7.648 -11.896 1.00 98.19 95 VAL A O 1
ATOM 705 N N . TYR A 1 96 ? 1.140 -9.372 -12.557 1.00 97.00 96 TYR A N 1
ATOM 706 C CA . TYR A 1 96 ? 0.364 -9.473 -11.318 1.00 97.00 96 TYR A CA 1
ATOM 707 C C . TYR A 1 96 ? 0.514 -10.845 -10.665 1.00 97.00 96 TYR A C 1
ATOM 709 O O . TYR A 1 96 ? 0.687 -11.854 -11.349 1.00 97.00 96 TYR A O 1
ATOM 717 N N . LYS A 1 97 ? 0.450 -10.930 -9.335 1.00 94.75 97 LYS A N 1
ATOM 718 C CA . LYS A 1 97 ? 0.455 -12.225 -8.632 1.00 94.75 97 LYS A CA 1
ATOM 719 C C . LYS A 1 97 ? -0.951 -12.789 -8.446 1.00 94.75 97 LYS A C 1
ATOM 721 O O . LYS A 1 97 ? -1.187 -13.961 -8.756 1.00 94.75 97 LYS A O 1
ATOM 726 N N . ASP A 1 98 ? -1.839 -11.954 -7.928 1.00 91.06 98 ASP A N 1
ATOM 727 C CA . ASP A 1 98 ? -3.203 -12.290 -7.541 1.00 91.06 98 ASP A CA 1
ATOM 728 C C . ASP A 1 98 ? -4.181 -11.629 -8.528 1.00 91.06 98 ASP A C 1
ATOM 730 O O . ASP A 1 98 ? -4.115 -10.418 -8.711 1.00 91.06 98 ASP A O 1
ATOM 734 N N . PRO A 1 99 ? -5.047 -12.385 -9.224 1.00 90.81 99 PRO A N 1
ATOM 735 C CA . PRO A 1 99 ? -6.023 -11.801 -10.139 1.00 90.81 99 PRO A CA 1
ATOM 736 C C . PRO A 1 99 ? -6.960 -10.779 -9.482 1.00 90.81 99 PRO A C 1
ATOM 738 O O . PRO A 1 99 ? -7.366 -9.833 -10.153 1.00 90.81 99 PRO A O 1
ATOM 741 N N . ASP A 1 100 ? -7.285 -10.933 -8.193 1.00 86.12 100 ASP A N 1
ATOM 742 C CA . ASP A 1 100 ? -8.204 -10.020 -7.501 1.00 86.12 100 ASP A CA 1
ATOM 743 C C . ASP A 1 100 ? -7.626 -8.603 -7.381 1.00 86.12 100 ASP A C 1
ATOM 745 O O . ASP A 1 100 ? -8.379 -7.630 -7.301 1.00 86.12 100 ASP A O 1
ATOM 749 N N . THR A 1 101 ? -6.296 -8.451 -7.426 1.00 88.62 101 THR A N 1
ATOM 750 C CA . THR A 1 101 ? -5.666 -7.132 -7.327 1.00 88.62 101 THR A CA 1
ATOM 751 C C . THR A 1 101 ? -5.777 -6.310 -8.603 1.00 88.62 101 THR A C 1
ATOM 753 O O . THR A 1 101 ? -5.582 -5.096 -8.559 1.00 88.62 101 THR A O 1
ATOM 756 N N . LEU A 1 102 ? -6.153 -6.931 -9.727 1.00 91.94 102 LEU A N 1
ATOM 757 C CA . LEU A 1 102 ? -6.272 -6.256 -11.018 1.00 91.94 102 LEU A CA 1
ATOM 758 C C . LEU A 1 102 ? -7.335 -5.155 -11.032 1.00 91.94 102 LEU A C 1
ATOM 760 O O . LEU A 1 102 ? -7.215 -4.213 -11.813 1.00 91.94 102 LEU A O 1
ATOM 764 N N . LEU A 1 103 ? -8.332 -5.234 -10.146 1.00 90.44 103 LEU A N 1
ATOM 765 C CA . LEU A 1 103 ? -9.419 -4.256 -10.046 1.00 90.44 103 LEU A CA 1
ATOM 766 C C . LEU A 1 103 ? -8.910 -2.829 -9.790 1.00 90.44 103 LEU A C 1
ATOM 768 O O . LEU A 1 103 ? -9.496 -1.871 -10.284 1.00 90.44 103 LEU A O 1
ATOM 772 N N . LYS A 1 104 ? -7.769 -2.656 -9.107 1.00 91.62 104 LYS A N 1
ATOM 773 C CA . LYS A 1 104 ? -7.176 -1.320 -8.905 1.00 91.62 104 LYS A CA 1
ATOM 774 C C . LYS A 1 104 ? -6.629 -0.690 -10.181 1.00 91.62 104 LYS A C 1
ATOM 776 O O . LYS A 1 104 ? -6.420 0.514 -10.210 1.00 91.62 104 LYS A O 1
ATOM 781 N N . PHE A 1 105 ? -6.399 -1.467 -11.235 1.00 94.88 105 PHE A N 1
ATOM 782 C CA . PHE A 1 105 ? -5.915 -0.941 -12.508 1.00 94.88 105 PHE A CA 1
ATOM 783 C C . PHE A 1 105 ? -7.043 -0.508 -13.444 1.00 94.88 105 PHE A C 1
ATOM 785 O O . PHE A 1 105 ? -6.742 0.008 -14.515 1.00 94.88 105 PHE A O 1
ATOM 792 N N . GLU A 1 106 ? -8.315 -0.644 -13.054 1.00 93.88 106 GLU A N 1
ATOM 793 C CA . GLU A 1 106 ? -9.461 -0.194 -13.855 1.00 93.88 106 GLU A CA 1
ATOM 794 C C . GLU A 1 106 ? -9.304 1.253 -14.375 1.00 93.88 106 GLU A C 1
ATOM 796 O O . GLU A 1 106 ? -9.446 1.448 -15.585 1.00 93.88 106 GLU A O 1
ATOM 801 N N . PRO A 1 107 ? -8.918 2.264 -13.561 1.00 94.44 107 PRO A N 1
ATOM 802 C CA . PRO A 1 107 ? -8.750 3.629 -14.067 1.00 94.44 107 PRO A CA 1
ATOM 803 C C . PRO A 1 107 ? -7.706 3.731 -15.185 1.00 94.44 107 PRO A C 1
ATOM 805 O O . PRO A 1 107 ? -7.913 4.439 -16.168 1.00 94.44 107 PRO A O 1
ATOM 808 N N . LEU A 1 108 ? -6.595 3.001 -15.056 1.00 94.25 108 LEU A N 1
ATOM 809 C CA . LEU A 1 108 ? -5.533 2.974 -16.059 1.00 94.25 108 LEU A CA 1
ATOM 810 C C . LEU A 1 108 ? -5.970 2.234 -17.327 1.00 94.25 108 LEU A C 1
ATOM 812 O O . LEU A 1 108 ? -5.734 2.724 -18.428 1.00 94.25 108 LEU A O 1
ATOM 816 N N . LEU A 1 109 ? -6.605 1.070 -17.174 1.00 94.19 109 LEU A N 1
ATOM 817 C CA . LEU A 1 109 ? -7.090 0.251 -18.286 1.00 94.19 109 LEU A CA 1
ATOM 818 C C . LEU A 1 109 ? -8.141 0.991 -19.123 1.00 94.19 109 LEU A C 1
ATOM 820 O O . LEU A 1 109 ? -8.169 0.831 -20.337 1.00 94.19 109 LEU A O 1
ATOM 824 N N . ASN A 1 110 ? -8.953 1.840 -18.492 1.00 94.19 110 ASN A N 1
ATOM 825 C CA . ASN A 1 110 ? -9.911 2.695 -19.191 1.00 94.19 110 ASN A CA 1
ATOM 826 C C . ASN A 1 110 ? -9.245 3.879 -19.917 1.00 94.19 110 ASN A C 1
ATOM 828 O O . ASN A 1 110 ? -9.807 4.406 -20.874 1.00 94.19 110 ASN A O 1
ATOM 832 N N . ALA A 1 111 ? -8.069 4.322 -19.463 1.00 92.62 111 ALA A N 1
ATOM 833 C CA . ALA A 1 111 ? -7.353 5.462 -20.038 1.00 92.62 111 ALA A CA 1
ATOM 834 C C . ALA A 1 111 ? -6.384 5.075 -21.169 1.00 92.62 111 ALA A C 1
ATOM 836 O O . ALA A 1 111 ? -6.072 5.909 -22.019 1.00 92.62 111 ALA A O 1
ATOM 837 N N . VAL A 1 112 ? -5.877 3.842 -21.166 1.00 92.12 112 VAL A N 1
ATOM 838 C CA . VAL A 1 112 ? -4.880 3.367 -22.129 1.00 92.12 112 VAL A CA 1
ATOM 839 C C . VAL A 1 112 ? -5.527 2.972 -23.457 1.00 92.12 112 VAL A C 1
ATOM 841 O O . VAL A 1 112 ? -6.485 2.208 -23.515 1.00 92.12 112 VAL A O 1
ATOM 844 N N . GLN A 1 113 ? -4.982 3.491 -24.551 1.00 91.62 113 GLN A N 1
ATOM 845 C CA . GLN A 1 113 ? -5.432 3.216 -25.915 1.00 91.62 113 GLN A CA 1
ATOM 846 C C . GLN A 1 113 ? -4.505 2.239 -26.646 1.00 91.62 113 GLN A C 1
ATOM 848 O O . GLN A 1 113 ? -4.908 1.660 -27.654 1.00 91.62 113 GLN A O 1
ATOM 853 N N . VAL A 1 114 ? -3.278 2.034 -26.157 1.00 90.31 114 VAL A N 1
ATOM 854 C CA . VAL A 1 114 ? -2.322 1.039 -26.675 1.00 90.31 114 VAL A CA 1
ATOM 855 C C . VAL A 1 114 ? -2.616 -0.373 -26.136 1.00 90.31 114 VAL A C 1
ATOM 857 O O . VAL A 1 114 ? -3.291 -0.515 -25.115 1.00 90.31 114 VAL A O 1
ATOM 860 N N . PRO A 1 115 ? -2.129 -1.449 -26.788 1.00 91.31 115 PRO A N 1
ATOM 861 C CA . PRO A 1 115 ? -2.329 -2.810 -26.294 1.00 91.31 115 PRO A CA 1
ATOM 862 C C . PRO A 1 115 ? -1.789 -3.009 -24.871 1.00 91.31 115 PRO A C 1
ATOM 864 O O . PRO A 1 115 ? -0.653 -2.631 -24.575 1.00 91.31 115 PRO A O 1
ATOM 867 N N . VAL A 1 116 ? -2.581 -3.662 -24.014 1.00 94.06 116 VAL A N 1
ATOM 868 C CA . VAL A 1 116 ? -2.175 -4.036 -22.652 1.00 94.06 116 VAL A CA 1
ATOM 869 C C . VAL A 1 116 ? -1.926 -5.535 -22.564 1.00 94.06 116 VAL A C 1
ATOM 871 O O . VAL A 1 116 ? -2.800 -6.348 -22.860 1.00 94.06 116 VAL A O 1
ATOM 874 N N . LEU A 1 117 ? -0.732 -5.910 -22.114 1.00 95.38 117 LEU A N 1
ATOM 875 C CA . LEU A 1 117 ? -0.333 -7.293 -21.909 1.00 95.38 117 LEU A CA 1
ATOM 876 C C . LEU A 1 117 ? -0.421 -7.669 -20.425 1.00 95.38 117 LEU A C 1
ATOM 878 O O . LEU A 1 117 ? 0.415 -7.279 -19.613 1.00 95.38 117 LEU A O 1
ATOM 882 N N . LEU A 1 118 ? -1.418 -8.475 -20.066 1.00 96.12 118 LEU A N 1
ATOM 883 C CA . LEU A 1 118 ? -1.555 -9.011 -18.710 1.00 96.12 118 LEU A CA 1
ATOM 884 C C . LEU A 1 118 ? -0.766 -10.311 -18.569 1.00 96.12 118 LEU A C 1
ATOM 886 O O . LEU A 1 118 ? -0.937 -11.227 -19.381 1.00 96.12 118 LEU A O 1
ATOM 890 N N . ARG A 1 119 ? 0.079 -10.420 -17.537 1.00 96.06 119 ARG A N 1
ATOM 891 C CA . ARG A 1 119 ? 0.827 -11.649 -17.238 1.00 96.06 119 ARG A CA 1
ATOM 892 C C . ARG A 1 119 ? 0.891 -11.968 -15.757 1.00 96.06 119 ARG A C 1
ATOM 894 O O . ARG A 1 119 ? 1.305 -11.154 -14.943 1.00 96.06 119 ARG A O 1
ATOM 901 N N . GLN A 1 120 ? 0.550 -13.207 -15.416 1.00 96.50 120 GLN A N 1
ATOM 902 C CA . GLN A 1 120 ? 0.613 -13.656 -14.035 1.00 96.50 120 GLN A CA 1
ATOM 903 C C . GLN A 1 120 ? 2.045 -14.049 -13.632 1.00 96.50 120 GLN A C 1
ATOM 905 O O . GLN A 1 120 ? 2.690 -14.866 -14.295 1.00 96.50 120 GLN A O 1
ATOM 910 N N . TRP A 1 121 ? 2.523 -13.539 -12.496 1.00 96.56 121 TRP A N 1
ATOM 911 C CA . TRP A 1 121 ? 3.793 -13.904 -11.869 1.00 96.56 121 TRP A CA 1
ATOM 912 C C . TRP A 1 121 ? 3.719 -15.293 -11.219 1.00 96.56 121 TRP A C 1
ATOM 914 O O . TRP A 1 121 ? 3.520 -15.467 -10.007 1.00 96.56 121 TRP A O 1
ATOM 924 N N . ARG A 1 122 ? 3.883 -16.326 -12.045 1.00 93.94 122 ARG A N 1
ATOM 925 C CA . ARG A 1 122 ? 3.881 -17.731 -11.625 1.00 93.94 122 ARG A CA 1
ATOM 926 C C . ARG A 1 122 ? 5.014 -18.512 -12.276 1.00 93.94 122 ARG A C 1
ATOM 928 O O . ARG A 1 122 ? 5.507 -18.153 -13.342 1.00 93.94 122 ARG A O 1
ATOM 935 N N . ARG A 1 123 ? 5.413 -19.606 -11.627 1.00 91.38 123 ARG A N 1
ATOM 936 C CA . ARG A 1 123 ? 6.374 -20.545 -12.207 1.00 91.38 123 ARG A CA 1
ATOM 937 C C . ARG A 1 123 ? 5.687 -21.338 -13.309 1.00 91.38 123 ARG A C 1
ATOM 939 O O . ARG A 1 123 ? 4.623 -21.908 -13.086 1.00 91.38 123 ARG A O 1
ATOM 946 N N . GLN A 1 124 ? 6.341 -21.427 -14.456 1.00 88.50 124 GLN A N 1
ATOM 947 C CA .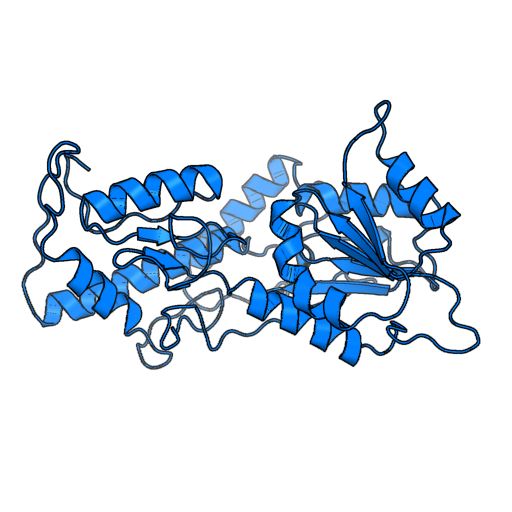 GLN A 1 124 ? 5.984 -22.332 -15.538 1.00 88.50 124 GLN A CA 1
ATOM 948 C C . GLN A 1 124 ? 7.229 -23.134 -15.901 1.00 88.50 124 GLN A C 1
ATOM 950 O O . GLN A 1 124 ? 8.309 -22.564 -16.047 1.00 88.50 124 GLN A O 1
ATOM 955 N N . ALA A 1 125 ? 7.103 -24.463 -15.955 1.00 83.81 125 ALA A N 1
ATOM 956 C CA . ALA A 1 125 ? 8.246 -25.371 -16.112 1.00 83.81 125 ALA A CA 1
ATOM 957 C C . ALA A 1 125 ? 9.395 -25.066 -15.120 1.00 83.81 125 ALA A C 1
ATOM 959 O O . ALA A 1 125 ? 10.570 -25.033 -15.471 1.00 83.81 125 ALA A O 1
ATOM 960 N N . GLY A 1 126 ? 9.045 -24.755 -13.866 1.00 83.81 126 GLY A N 1
ATOM 961 C CA . GLY A 1 126 ? 10.010 -24.491 -12.797 1.00 83.81 126 GLY A CA 1
ATOM 962 C C . GLY A 1 126 ? 10.658 -23.100 -12.797 1.00 83.81 126 GLY A C 1
ATOM 963 O O . GLY A 1 126 ? 11.325 -22.769 -11.816 1.00 83.81 126 GLY A O 1
ATOM 964 N N . THR A 1 127 ? 10.417 -22.250 -13.799 1.00 88.56 127 THR A N 1
ATOM 965 C CA . THR A 1 127 ? 11.043 -20.922 -13.927 1.00 88.56 127 THR A CA 1
ATOM 966 C C . THR A 1 127 ? 10.015 -19.795 -14.065 1.00 88.56 127 THR A C 1
ATOM 968 O O . THR A 1 127 ? 8.888 -20.014 -14.500 1.00 88.56 127 THR A O 1
ATOM 971 N N . PHE A 1 128 ? 10.404 -18.573 -13.696 1.00 91.69 128 PHE A N 1
ATOM 972 C CA . PHE A 1 128 ? 9.630 -17.352 -13.964 1.00 91.69 128 PHE A CA 1
ATOM 973 C C . PHE A 1 128 ? 10.076 -16.637 -15.251 1.00 91.69 128 PHE A C 1
ATOM 975 O O . PHE A 1 128 ? 9.441 -15.679 -15.684 1.00 91.69 128 PHE A O 1
ATOM 982 N N . GLN A 1 129 ? 11.156 -17.102 -15.893 1.00 93.00 129 GLN A N 1
ATOM 983 C CA . GLN A 1 129 ? 11.709 -16.480 -17.103 1.00 93.00 129 GLN A CA 1
ATOM 984 C C . GLN A 1 129 ? 10.705 -16.413 -18.258 1.00 93.00 129 GLN A C 1
ATOM 986 O O . GLN A 1 129 ? 10.850 -15.557 -19.125 1.00 93.00 129 GLN A O 1
ATOM 991 N N . TYR A 1 130 ? 9.705 -17.300 -18.281 1.00 93.69 130 TYR A N 1
ATOM 992 C CA . TYR A 1 130 ? 8.645 -17.293 -19.287 1.00 93.69 130 TYR A CA 1
ATOM 993 C C . TYR A 1 130 ? 7.945 -15.929 -19.378 1.00 93.69 130 TYR A C 1
ATOM 995 O O . TYR A 1 130 ? 7.826 -15.398 -20.478 1.00 93.69 130 TYR A O 1
ATOM 1003 N N . VAL A 1 131 ? 7.614 -15.313 -18.234 1.00 94.88 131 VAL A N 1
ATOM 1004 C CA . VAL A 1 131 ? 6.983 -13.982 -18.187 1.00 94.88 131 VAL A CA 1
ATOM 1005 C C . VAL A 1 131 ? 7.853 -12.959 -18.919 1.00 94.88 131 VAL A C 1
ATOM 1007 O O . VAL A 1 131 ? 7.388 -12.282 -19.827 1.00 94.88 131 VAL A O 1
ATOM 1010 N N . MET A 1 132 ? 9.152 -12.916 -18.612 1.00 94.88 132 MET A N 1
ATOM 1011 C CA . MET A 1 132 ? 10.086 -11.991 -19.267 1.00 94.88 132 MET A CA 1
ATOM 1012 C C . MET A 1 132 ? 10.260 -12.280 -20.764 1.00 94.88 132 MET A C 1
ATOM 1014 O O . MET A 1 132 ? 10.387 -11.354 -21.561 1.00 94.88 132 MET A O 1
ATOM 1018 N N . LYS A 1 133 ? 10.259 -13.558 -21.172 1.00 93.75 133 LYS A N 1
ATOM 1019 C CA . LYS A 1 133 ? 10.351 -13.945 -22.590 1.00 93.75 133 LYS A CA 1
ATOM 1020 C C . LYS A 1 133 ? 9.164 -13.411 -23.388 1.00 93.75 133 LYS A C 1
ATOM 1022 O O . LYS A 1 133 ? 9.378 -12.885 -24.477 1.00 93.75 133 LYS A O 1
ATOM 1027 N N . GLU A 1 134 ? 7.952 -13.513 -22.849 1.00 93.12 134 GLU A N 1
ATOM 1028 C CA . GLU A 1 134 ? 6.745 -12.993 -23.497 1.00 93.12 134 GLU A CA 1
ATOM 1029 C C . GLU A 1 134 ? 6.748 -11.467 -23.579 1.00 93.12 134 GLU A C 1
ATOM 1031 O O . GLU A 1 134 ? 6.527 -10.928 -24.661 1.00 93.12 134 GLU A O 1
ATOM 1036 N N . LEU A 1 135 ? 7.065 -10.775 -22.477 1.00 93.94 135 LEU A N 1
ATOM 1037 C CA . LEU A 1 135 ? 7.161 -9.310 -22.456 1.00 93.94 135 LEU A CA 1
ATOM 1038 C C . LEU A 1 135 ? 8.174 -8.802 -23.494 1.00 93.94 135 LEU A C 1
ATOM 1040 O O . LEU A 1 135 ? 7.882 -7.893 -24.271 1.00 93.94 135 LEU A O 1
ATOM 1044 N N . ARG A 1 136 ? 9.345 -9.446 -23.564 1.00 92.75 136 ARG A N 1
ATOM 1045 C CA . ARG A 1 136 ? 10.390 -9.125 -24.542 1.00 92.75 136 ARG A CA 1
ATOM 1046 C C . ARG A 1 136 ? 9.953 -9.420 -25.976 1.00 92.75 136 ARG A C 1
ATOM 1048 O O . ARG A 1 136 ? 10.209 -8.610 -26.860 1.00 92.75 136 ARG A O 1
ATOM 1055 N N . SER A 1 137 ? 9.303 -10.560 -26.219 1.00 92.31 137 SER A N 1
ATOM 1056 C CA . SER A 1 137 ? 8.794 -10.923 -27.551 1.00 92.31 137 SER A CA 1
ATOM 1057 C C . SER A 1 137 ? 7.724 -9.946 -28.038 1.00 92.31 137 SER A C 1
ATOM 1059 O O . SER A 1 137 ? 7.668 -9.645 -29.226 1.00 92.31 137 SER A O 1
ATOM 1061 N N . ALA A 1 138 ? 6.910 -9.428 -27.118 1.00 91.69 138 ALA A N 1
ATOM 1062 C CA . ALA A 1 138 ? 5.906 -8.406 -27.386 1.00 91.69 138 ALA A CA 1
ATOM 1063 C C . ALA A 1 138 ? 6.488 -6.981 -27.469 1.00 91.69 138 ALA A C 1
ATOM 1065 O O . ALA A 1 138 ? 5.734 -6.039 -27.698 1.00 91.69 138 ALA A O 1
ATOM 1066 N N . LYS A 1 139 ? 7.810 -6.813 -27.288 1.00 91.12 139 LYS A N 1
ATOM 1067 C CA . LYS A 1 139 ? 8.506 -5.513 -27.255 1.00 91.12 139 LYS A CA 1
ATOM 1068 C C . LYS A 1 139 ? 7.855 -4.530 -26.271 1.00 91.12 139 LYS A C 1
ATOM 1070 O O . LYS A 1 139 ? 7.654 -3.359 -26.584 1.00 91.12 139 LYS A O 1
ATOM 1075 N N . VAL A 1 140 ? 7.491 -5.025 -25.087 1.00 92.75 140 VAL A N 1
ATOM 1076 C CA . VAL A 1 140 ? 6.907 -4.212 -24.017 1.00 92.75 140 VAL A CA 1
ATOM 1077 C C . VAL A 1 140 ? 8.007 -3.698 -23.096 1.00 92.75 140 VAL A C 1
ATOM 1079 O O . VAL A 1 140 ? 8.778 -4.481 -22.543 1.00 92.75 140 VAL A O 1
ATOM 1082 N N . TYR A 1 141 ? 8.039 -2.379 -22.910 1.00 92.75 141 TYR A N 1
ATOM 1083 C CA . TYR A 1 141 ? 9.047 -1.694 -22.100 1.00 92.75 141 TYR A CA 1
ATOM 1084 C C . TYR A 1 141 ? 8.470 -0.988 -20.866 1.00 92.75 141 TYR A C 1
ATOM 1086 O O . TYR A 1 141 ? 9.220 -0.685 -19.942 1.00 92.75 141 TYR A O 1
ATOM 1094 N N . LYS A 1 142 ? 7.156 -0.738 -20.833 1.00 95.00 142 LYS A N 1
ATOM 1095 C CA . LYS A 1 142 ? 6.448 -0.063 -19.736 1.00 95.00 142 LYS A CA 1
ATOM 1096 C C . LYS A 1 142 ? 5.662 -1.096 -18.934 1.00 95.00 142 LYS A C 1
ATOM 1098 O O . LYS A 1 142 ? 4.760 -1.737 -19.475 1.00 95.00 142 LYS A O 1
ATOM 1103 N N . ILE A 1 143 ? 6.067 -1.341 -17.690 1.00 96.81 143 ILE A N 1
ATOM 1104 C CA . ILE A 1 143 ? 5.637 -2.521 -16.931 1.00 96.81 143 ILE A CA 1
ATOM 1105 C C . ILE A 1 143 ? 5.187 -2.114 -15.526 1.00 96.81 143 ILE A C 1
ATOM 1107 O O . ILE A 1 143 ? 5.985 -1.670 -14.703 1.00 96.81 143 ILE A O 1
ATOM 1111 N N . LEU A 1 144 ? 3.906 -2.321 -15.229 1.00 97.56 144 LEU A N 1
ATOM 1112 C CA . LEU A 1 144 ? 3.383 -2.300 -13.865 1.00 97.56 144 LEU A CA 1
ATOM 1113 C C . LEU A 1 144 ? 3.652 -3.647 -13.209 1.00 97.56 144 LEU A C 1
ATOM 1115 O O . LEU A 1 144 ? 3.368 -4.697 -13.790 1.00 97.56 144 LEU A O 1
ATOM 1119 N N . VAL A 1 145 ? 4.203 -3.618 -12.001 1.00 98.06 145 VAL A N 1
ATOM 1120 C CA . VAL A 1 145 ? 4.624 -4.814 -11.274 1.00 98.06 145 VAL A CA 1
ATOM 1121 C C . VAL A 1 145 ? 3.872 -4.899 -9.952 1.00 98.06 145 VAL A C 1
ATOM 1123 O O . VAL A 1 145 ? 4.220 -4.254 -8.963 1.00 98.06 145 VAL A O 1
ATOM 1126 N N . ASP A 1 146 ? 2.855 -5.752 -9.945 1.00 96.94 146 ASP A N 1
ATOM 1127 C CA . ASP A 1 146 ? 1.963 -5.999 -8.822 1.00 96.94 146 ASP A CA 1
ATOM 1128 C C . ASP A 1 146 ? 2.184 -7.384 -8.212 1.00 96.94 146 ASP A C 1
ATOM 1130 O O . ASP A 1 146 ? 1.423 -8.340 -8.397 1.00 96.94 146 ASP A O 1
ATOM 1134 N N . ILE A 1 147 ? 3.300 -7.507 -7.504 1.00 95.88 147 ILE A N 1
ATOM 1135 C CA . ILE A 1 147 ? 3.720 -8.745 -6.851 1.00 95.88 147 ILE A CA 1
ATOM 1136 C C . ILE A 1 147 ? 4.062 -8.475 -5.384 1.00 95.88 147 ILE A C 1
ATOM 1138 O O . ILE A 1 147 ? 4.418 -7.347 -5.039 1.00 95.88 147 ILE A O 1
ATOM 1142 N N . PRO A 1 148 ? 4.010 -9.497 -4.511 1.00 92.31 148 PRO A N 1
ATOM 1143 C CA . PRO A 1 148 ? 4.424 -9.346 -3.123 1.00 92.31 148 PRO A CA 1
ATOM 1144 C C . PRO A 1 148 ? 5.850 -8.804 -3.009 1.00 92.31 148 PRO A C 1
ATOM 1146 O O . PRO A 1 148 ? 6.732 -9.207 -3.769 1.00 92.31 148 PRO A O 1
ATOM 1149 N N . THR A 1 149 ? 6.103 -7.965 -2.003 1.00 91.25 149 THR A N 1
ATOM 1150 C CA . THR A 1 149 ? 7.420 -7.349 -1.760 1.00 91.25 149 THR A CA 1
ATOM 1151 C C . THR A 1 149 ? 8.566 -8.368 -1.707 1.00 91.25 149 THR A C 1
ATOM 1153 O O . THR A 1 149 ? 9.657 -8.103 -2.204 1.00 91.25 149 THR A O 1
ATOM 1156 N N . SER A 1 150 ? 8.317 -9.572 -1.182 1.00 89.25 150 SER A N 1
ATOM 1157 C CA . SER A 1 150 ? 9.299 -10.666 -1.120 1.00 89.25 150 SER A CA 1
ATOM 1158 C C . SER A 1 150 ? 9.727 -11.218 -2.490 1.00 89.25 150 SER A C 1
ATOM 1160 O O . SER A 1 150 ? 10.774 -11.853 -2.601 1.00 89.25 150 SER A O 1
ATOM 1162 N N . GLU A 1 151 ? 8.946 -10.988 -3.546 1.00 92.50 151 GLU A N 1
ATOM 1163 C CA . GLU A 1 151 ? 9.222 -11.452 -4.909 1.00 92.50 151 GLU A CA 1
ATOM 1164 C C . GLU A 1 151 ? 9.901 -10.380 -5.777 1.00 92.50 151 GLU A C 1
ATOM 1166 O O . GLU A 1 151 ? 10.455 -10.717 -6.824 1.00 92.50 151 GLU A O 1
ATOM 1171 N N . ILE A 1 152 ? 9.916 -9.110 -5.347 1.00 93.19 152 ILE A N 1
ATOM 1172 C CA . ILE A 1 152 ? 10.464 -7.980 -6.120 1.00 93.19 152 ILE A CA 1
ATOM 1173 C C . ILE A 1 152 ? 11.931 -8.209 -6.478 1.00 93.19 152 ILE A C 1
ATOM 1175 O O . ILE A 1 152 ? 12.309 -8.113 -7.646 1.00 93.19 152 ILE A O 1
ATOM 1179 N N . LEU A 1 153 ? 12.760 -8.595 -5.506 1.00 90.25 153 LEU A N 1
ATOM 1180 C CA . LEU A 1 153 ? 14.179 -8.839 -5.760 1.00 90.25 153 LEU A CA 1
ATOM 1181 C C . LEU A 1 153 ? 14.395 -9.948 -6.802 1.00 90.25 153 LEU A C 1
ATOM 1183 O O . LEU A 1 153 ? 15.267 -9.844 -7.671 1.00 90.25 153 LEU A O 1
ATOM 1187 N N . ARG A 1 154 ? 13.580 -11.009 -6.746 1.00 91.56 154 ARG A N 1
ATOM 1188 C CA . ARG A 1 154 ? 13.614 -12.098 -7.729 1.00 91.56 154 ARG A CA 1
ATOM 1189 C C . ARG A 1 154 ? 13.186 -11.599 -9.105 1.00 91.56 154 ARG A C 1
ATOM 1191 O O . ARG A 1 154 ? 13.862 -11.904 -10.084 1.00 91.56 154 ARG A O 1
ATOM 1198 N N . PHE A 1 155 ? 12.100 -10.835 -9.179 1.00 94.94 155 PHE A N 1
ATOM 1199 C CA . PHE A 1 155 ? 11.614 -10.240 -10.419 1.00 94.94 155 PHE A CA 1
ATOM 1200 C C . PHE A 1 155 ? 12.706 -9.405 -11.097 1.00 94.94 155 PHE A C 1
ATOM 1202 O O . PHE A 1 155 ? 13.049 -9.673 -12.249 1.00 94.94 155 PHE A O 1
ATOM 1209 N N . VAL A 1 156 ? 13.328 -8.478 -10.362 1.00 93.75 156 VAL A N 1
ATOM 1210 C CA . VAL A 1 156 ? 14.385 -7.600 -10.890 1.00 93.75 156 VAL A CA 1
ATOM 1211 C C . VAL A 1 156 ? 15.631 -8.395 -11.289 1.00 93.75 156 VAL A C 1
ATOM 1213 O O . VAL A 1 156 ? 16.211 -8.146 -12.345 1.00 93.75 156 VAL A O 1
ATOM 1216 N N . SER A 1 157 ? 16.008 -9.417 -10.513 1.00 91.56 157 SER A N 1
ATOM 1217 C CA . SER A 1 157 ? 17.119 -10.318 -10.866 1.00 91.56 157 SER A CA 1
ATOM 1218 C C . SER A 1 157 ? 16.894 -11.019 -12.205 1.00 91.56 157 SER A C 1
ATOM 1220 O O . SER A 1 157 ? 17.806 -11.114 -13.027 1.00 91.56 157 SER A O 1
ATOM 1222 N N . ILE A 1 158 ? 15.674 -11.501 -12.445 1.00 93.38 158 ILE A N 1
ATOM 1223 C CA . ILE A 1 158 ? 15.323 -12.190 -13.688 1.00 93.38 158 ILE A CA 1
ATOM 1224 C C . ILE A 1 158 ? 15.209 -11.187 -14.841 1.00 93.38 158 ILE A C 1
ATOM 1226 O O . ILE A 1 158 ? 15.685 -11.482 -15.935 1.00 93.38 158 ILE A O 1
ATOM 1230 N N . ALA A 1 159 ? 14.661 -9.990 -14.612 1.00 94.25 159 ALA A N 1
ATOM 1231 C CA . ALA A 1 159 ? 14.654 -8.920 -15.610 1.00 94.25 159 ALA A CA 1
ATOM 1232 C C . ALA A 1 159 ? 16.085 -8.552 -16.037 1.00 94.25 159 ALA A C 1
ATOM 1234 O O . ALA A 1 159 ? 16.364 -8.445 -17.232 1.00 94.25 159 ALA A O 1
ATOM 1235 N N . LYS A 1 160 ? 17.020 -8.447 -15.081 1.00 92.06 160 LYS A N 1
ATOM 1236 C CA . LYS A 1 160 ? 18.440 -8.194 -15.360 1.00 92.06 160 LYS A CA 1
ATOM 1237 C C . LYS A 1 160 ? 19.058 -9.304 -16.207 1.00 92.06 160 LYS A C 1
ATOM 1239 O O . LYS A 1 160 ? 19.681 -9.002 -17.219 1.00 92.06 160 LYS A O 1
ATOM 1244 N N . LEU A 1 161 ? 18.841 -10.567 -15.832 1.00 92.00 161 LEU A N 1
ATOM 1245 C CA . LEU A 1 161 ? 19.311 -11.739 -16.585 1.00 92.00 161 LEU A CA 1
ATOM 1246 C C . LEU A 1 161 ? 18.799 -11.745 -18.037 1.00 92.00 161 LEU A C 1
ATOM 1248 O O . LEU A 1 161 ? 19.468 -12.242 -18.936 1.00 92.00 161 LEU A O 1
ATOM 1252 N N . MET A 1 162 ? 17.615 -11.179 -18.266 1.00 91.88 162 MET A N 1
ATOM 1253 C CA . MET A 1 162 ? 16.955 -11.127 -19.571 1.00 91.88 162 MET A CA 1
ATOM 1254 C C . MET A 1 162 ? 17.238 -9.833 -20.354 1.00 91.88 162 MET A C 1
ATOM 1256 O O . MET A 1 162 ? 16.620 -9.625 -21.400 1.00 91.88 162 MET A O 1
ATOM 1260 N N . ASN A 1 163 ? 18.172 -8.994 -19.882 1.00 91.44 163 ASN A N 1
ATOM 1261 C CA . ASN A 1 163 ? 18.522 -7.681 -20.443 1.00 91.44 163 ASN A CA 1
ATOM 1262 C C . ASN A 1 163 ? 17.349 -6.685 -20.500 1.00 91.44 163 ASN A C 1
ATOM 1264 O O . ASN A 1 163 ? 17.281 -5.838 -21.388 1.00 91.44 163 ASN A O 1
ATOM 1268 N N . MET A 1 164 ? 16.443 -6.760 -19.524 1.00 93.06 164 MET A N 1
ATOM 1269 C CA . MET A 1 164 ? 15.263 -5.897 -19.419 1.00 93.06 164 MET A CA 1
ATOM 1270 C C . MET A 1 164 ? 15.422 -4.768 -18.388 1.00 93.06 164 MET A C 1
ATOM 1272 O O . MET A 1 164 ? 14.446 -4.194 -17.929 1.00 93.06 164 MET A O 1
ATOM 1276 N N . THR A 1 165 ? 16.649 -4.432 -17.990 1.00 92.56 165 THR A N 1
ATOM 1277 C CA . THR A 1 165 ? 16.941 -3.326 -17.053 1.00 92.56 165 THR A CA 1
ATOM 1278 C C . THR A 1 165 ? 17.723 -2.198 -17.734 1.00 92.56 165 THR A C 1
ATOM 1280 O O . THR A 1 165 ? 18.604 -1.600 -17.119 1.00 92.56 165 THR A O 1
ATOM 1283 N N . THR A 1 166 ? 17.496 -1.986 -19.030 1.00 90.38 166 THR A N 1
ATOM 1284 C CA . THR A 1 166 ? 18.120 -0.916 -19.830 1.00 90.38 166 THR A CA 1
ATOM 1285 C C . THR A 1 166 ? 17.291 0.367 -19.760 1.00 90.38 166 THR A C 1
ATOM 1287 O O . THR A 1 166 ? 16.129 0.308 -19.369 1.00 90.38 166 THR A O 1
ATOM 1290 N N . THR A 1 167 ? 17.836 1.499 -20.218 1.00 90.69 167 THR A N 1
ATOM 1291 C CA . THR A 1 167 ? 17.152 2.815 -20.247 1.00 90.69 167 THR A CA 1
ATOM 1292 C C . THR A 1 167 ? 15.822 2.847 -20.994 1.00 90.69 167 THR A C 1
ATOM 1294 O O . THR A 1 167 ? 15.053 3.780 -20.818 1.00 90.69 167 THR A O 1
ATOM 1297 N N . TYR A 1 168 ? 15.542 1.860 -21.847 1.00 89.94 168 TYR A N 1
ATOM 1298 C CA . TYR A 1 168 ? 14.255 1.765 -22.536 1.00 89.94 168 TYR A CA 1
ATOM 1299 C C . TYR A 1 168 ? 13.122 1.323 -21.605 1.00 89.94 168 TYR A C 1
ATOM 1301 O O . TYR A 1 168 ? 11.962 1.622 -21.874 1.00 89.94 168 TYR A O 1
ATOM 1309 N N . HIS A 1 169 ? 13.449 0.598 -20.532 1.00 93.31 169 HIS A N 1
ATOM 1310 C CA . HIS A 1 169 ? 12.460 0.000 -19.647 1.00 93.31 169 HIS A CA 1
ATOM 1311 C C . HIS A 1 169 ? 12.066 0.953 -18.517 1.00 93.31 169 HIS A C 1
ATOM 1313 O O . HIS A 1 169 ? 12.903 1.664 -17.960 1.00 93.31 169 HIS A O 1
ATOM 1319 N N . SER A 1 170 ? 10.787 0.904 -18.161 1.00 94.81 170 SER A N 1
ATOM 1320 C CA . SER A 1 170 ? 10.171 1.675 -17.087 1.00 94.81 170 SER A CA 1
ATOM 1321 C C . SER A 1 170 ? 9.307 0.731 -16.254 1.00 94.81 170 SER A C 1
ATOM 1323 O O . SER A 1 170 ? 8.423 0.059 -16.795 1.00 94.81 170 SER A O 1
ATOM 1325 N N . TYR A 1 171 ? 9.590 0.641 -14.958 1.00 96.75 171 TYR A N 1
ATOM 1326 C CA . TYR A 1 171 ? 8.902 -0.230 -14.011 1.00 96.75 171 TYR A CA 1
ATOM 1327 C C . TYR A 1 171 ? 8.244 0.593 -12.915 1.00 96.75 171 TYR A C 1
ATOM 1329 O O . TYR A 1 171 ? 8.912 1.395 -12.270 1.00 96.75 171 TYR A O 1
ATOM 1337 N N . ILE A 1 172 ? 6.967 0.330 -12.654 1.00 97.56 172 ILE A N 1
ATOM 1338 C CA . ILE A 1 172 ? 6.250 0.911 -11.517 1.00 97.56 172 ILE A CA 1
ATOM 1339 C C . ILE A 1 172 ? 5.801 -0.236 -10.615 1.00 97.56 172 ILE A C 1
ATOM 1341 O O . ILE A 1 172 ? 4.975 -1.062 -11.010 1.00 97.56 172 ILE A O 1
ATOM 1345 N N . PHE A 1 173 ? 6.361 -0.308 -9.411 1.00 97.44 173 PHE A N 1
ATOM 1346 C CA . PHE A 1 173 ? 5.960 -1.271 -8.391 1.00 97.44 173 PHE A CA 1
ATOM 1347 C C . PHE A 1 173 ? 4.760 -0.739 -7.607 1.00 97.44 173 PHE A C 1
ATOM 1349 O O . PHE A 1 173 ? 4.715 0.428 -7.224 1.00 97.44 173 PHE A O 1
ATOM 1356 N N . THR A 1 174 ? 3.781 -1.608 -7.356 1.00 95.75 174 THR A N 1
ATOM 1357 C CA . THR A 1 174 ? 2.524 -1.236 -6.678 1.00 95.75 174 THR A CA 1
ATOM 1358 C C . THR A 1 174 ? 2.345 -1.893 -5.313 1.00 95.75 174 THR A C 1
ATOM 1360 O O . THR A 1 174 ? 1.260 -1.837 -4.736 1.00 95.75 174 THR A O 1
ATOM 1363 N N . SER A 1 175 ? 3.392 -2.540 -4.797 1.00 93.00 175 SER A N 1
ATOM 1364 C CA . SER A 1 175 ? 3.403 -3.073 -3.435 1.00 93.00 175 SER A CA 1
ATOM 1365 C C . SER A 1 175 ? 3.777 -1.970 -2.446 1.00 93.00 175 SER A C 1
ATOM 1367 O O . SER A 1 175 ? 4.801 -1.318 -2.631 1.00 93.00 175 SER A O 1
ATOM 1369 N N . TRP A 1 176 ? 3.009 -1.828 -1.359 1.00 91.75 176 TRP A N 1
ATOM 1370 C CA . TRP A 1 176 ? 3.180 -0.779 -0.337 1.00 91.75 176 TRP A CA 1
ATOM 1371 C C . TRP A 1 176 ? 4.575 -0.672 0.281 1.00 91.75 176 TRP A C 1
ATOM 1373 O O . TRP A 1 176 ? 4.938 0.370 0.813 1.00 91.75 176 TRP A O 1
ATOM 1383 N N . ASP A 1 177 ? 5.321 -1.772 0.250 1.00 92.44 177 ASP A N 1
ATOM 1384 C CA . ASP A 1 177 ? 6.625 -1.917 0.887 1.00 92.44 177 ASP A CA 1
ATOM 1385 C C . ASP A 1 177 ? 7.765 -2.058 -0.143 1.00 92.44 177 ASP A C 1
ATOM 1387 O O . ASP A 1 177 ? 8.867 -2.468 0.221 1.00 92.44 177 ASP A O 1
ATOM 1391 N N . ALA A 1 178 ? 7.534 -1.786 -1.433 1.00 92.94 178 ALA A N 1
ATOM 1392 C CA . ALA A 1 178 ? 8.560 -1.956 -2.469 1.00 92.94 178 ALA A CA 1
ATOM 1393 C C . ALA A 1 178 ? 9.796 -1.068 -2.234 1.00 92.94 178 ALA A C 1
ATOM 1395 O O . ALA A 1 178 ? 10.921 -1.523 -2.435 1.00 92.94 178 ALA A O 1
ATOM 1396 N N . GLN A 1 179 ? 9.596 0.141 -1.707 1.00 91.31 179 GLN A N 1
ATOM 1397 C CA . GLN A 1 179 ? 10.645 1.083 -1.308 1.00 91.31 179 GLN A CA 1
ATOM 1398 C C . GLN A 1 179 ? 11.568 0.545 -0.206 1.00 91.31 179 GLN A C 1
ATOM 1400 O O . GLN A 1 179 ? 12.663 1.062 -0.012 1.00 91.31 179 GLN A O 1
ATOM 1405 N N . ARG A 1 180 ? 11.145 -0.500 0.521 1.00 88.75 180 ARG A N 1
ATOM 1406 C CA . ARG A 1 180 ? 11.952 -1.144 1.569 1.00 88.75 180 ARG A CA 1
ATOM 1407 C C . ARG A 1 180 ? 12.994 -2.108 0.997 1.00 88.75 180 ARG A C 1
ATOM 1409 O O . ARG A 1 180 ? 13.804 -2.622 1.763 1.00 88.75 180 ARG A O 1
ATOM 1416 N N . ILE A 1 181 ? 12.945 -2.405 -0.303 1.00 87.44 181 ILE A N 1
ATOM 1417 C CA . ILE A 1 181 ? 13.875 -3.320 -0.967 1.00 87.44 181 ILE A CA 1
ATOM 1418 C C . ILE A 1 181 ? 15.027 -2.530 -1.576 1.00 87.44 181 ILE A C 1
ATOM 1420 O O . ILE A 1 181 ? 14.817 -1.668 -2.429 1.00 87.44 181 ILE A O 1
ATOM 1424 N N . ASP A 1 182 ? 16.257 -2.885 -1.210 1.00 83.81 182 ASP A N 1
ATOM 1425 C CA . ASP A 1 182 ? 17.436 -2.327 -1.856 1.00 83.81 182 ASP A CA 1
ATOM 1426 C C . ASP A 1 182 ? 17.654 -2.950 -3.239 1.00 83.81 182 ASP A C 1
ATOM 1428 O O . ASP A 1 182 ? 18.092 -4.096 -3.407 1.00 83.81 182 ASP A O 1
ATOM 1432 N N . LEU A 1 183 ? 17.344 -2.145 -4.250 1.00 86.06 183 LEU A N 1
ATOM 1433 C CA . LEU A 1 183 ? 17.584 -2.446 -5.654 1.00 86.06 183 LEU A CA 1
ATOM 1434 C C . LEU A 1 183 ? 18.785 -1.674 -6.226 1.00 86.06 183 LEU A C 1
ATOM 1436 O O . LEU A 1 183 ? 19.029 -1.762 -7.429 1.00 86.06 183 LEU A O 1
ATOM 1440 N N . SER A 1 184 ? 19.571 -0.972 -5.398 1.00 79.81 184 SER A N 1
ATOM 1441 C CA . SER A 1 184 ? 20.700 -0.129 -5.835 1.00 79.81 184 SER A CA 1
ATOM 1442 C C . SER A 1 184 ? 21.703 -0.881 -6.714 1.00 79.81 184 SER A C 1
ATOM 1444 O O . SER A 1 184 ? 22.174 -0.355 -7.721 1.00 79.81 184 SER A O 1
ATOM 1446 N N . LYS A 1 185 ? 21.954 -2.165 -6.419 1.00 80.12 185 LYS A N 1
ATOM 1447 C CA . LYS A 1 185 ? 22.838 -3.039 -7.212 1.00 80.12 185 LYS A CA 1
ATOM 1448 C C . LYS A 1 185 ? 22.375 -3.274 -8.657 1.00 80.12 185 LYS A C 1
ATOM 1450 O O . LYS A 1 185 ? 23.172 -3.698 -9.492 1.00 80.12 185 LYS A O 1
ATOM 1455 N N . TYR A 1 186 ? 21.101 -3.025 -8.962 1.00 77.50 186 TYR A N 1
ATOM 1456 C CA . TYR A 1 186 ? 20.558 -3.099 -10.322 1.00 77.50 186 TYR A CA 1
ATOM 1457 C C . TYR A 1 186 ? 20.552 -1.735 -11.028 1.00 77.50 186 TYR A C 1
ATOM 1459 O O . TYR A 1 186 ? 20.412 -1.697 -12.253 1.00 77.50 186 TYR A O 1
ATOM 1467 N N . GLN A 1 187 ? 20.790 -0.645 -10.290 1.00 73.56 187 GLN A N 1
ATOM 1468 C CA . GLN A 1 187 ? 20.820 0.725 -10.795 1.00 73.56 187 GLN A CA 1
ATOM 1469 C C . GLN A 1 187 ? 22.239 1.138 -11.215 1.00 73.56 187 GLN A C 1
ATOM 1471 O O . GLN A 1 187 ? 22.947 1.884 -10.539 1.00 73.56 187 GLN A O 1
ATOM 1476 N N . LEU A 1 188 ? 22.674 0.625 -12.369 1.00 67.50 188 LEU A N 1
ATOM 1477 C CA . LEU A 1 188 ? 23.954 0.973 -13.004 1.00 67.50 188 LEU A CA 1
ATOM 1478 C C . LEU A 1 188 ? 23.815 2.186 -13.947 1.00 67.50 188 LEU A C 1
ATOM 1480 O O . LEU A 1 188 ? 22.720 2.686 -14.190 1.00 67.50 188 LEU A O 1
ATOM 1484 N N . ILE A 1 189 ? 24.922 2.669 -14.520 1.00 58.19 189 ILE A N 1
ATOM 1485 C CA . ILE A 1 189 ? 24.890 3.672 -15.602 1.00 58.19 189 ILE A CA 1
ATOM 1486 C C . ILE A 1 189 ? 24.028 3.127 -16.760 1.00 58.19 189 ILE A C 1
ATOM 1488 O O . ILE A 1 189 ? 24.258 2.004 -17.201 1.00 58.19 189 ILE A O 1
ATOM 1492 N N . LYS A 1 190 ? 23.057 3.917 -17.250 1.00 66.12 190 LYS A N 1
ATOM 1493 C CA . LYS A 1 190 ? 22.080 3.524 -18.293 1.00 66.12 190 LYS A CA 1
ATOM 1494 C C . LYS A 1 190 ? 21.150 2.359 -17.885 1.00 66.12 190 LYS A C 1
ATOM 1496 O O . LYS A 1 190 ? 20.920 1.429 -18.663 1.00 66.12 190 LYS A O 1
ATOM 1501 N N . SER A 1 191 ? 20.626 2.404 -16.663 1.00 81.44 191 SER A N 1
ATOM 1502 C CA . SER A 1 191 ? 19.634 1.450 -16.148 1.00 81.44 191 SER A CA 1
ATOM 1503 C C . SER A 1 191 ? 18.192 1.888 -16.433 1.00 81.44 191 SER A C 1
ATOM 1505 O O . SER A 1 191 ? 17.953 2.986 -16.929 1.00 81.44 191 SER A O 1
ATOM 1507 N N . ALA A 1 192 ? 17.248 0.978 -16.189 1.00 87.50 192 ALA A N 1
ATOM 1508 C CA . ALA A 1 192 ? 15.816 1.229 -16.303 1.00 87.50 192 ALA A CA 1
ATOM 1509 C C . ALA A 1 192 ? 15.329 2.248 -15.268 1.00 87.50 192 ALA A C 1
ATOM 1511 O O . ALA A 1 192 ? 15.856 2.315 -14.155 1.00 87.50 192 ALA A O 1
ATOM 1512 N N . ASN A 1 193 ? 14.261 2.964 -15.611 1.00 92.12 193 ASN A N 1
ATOM 1513 C CA . ASN A 1 193 ? 13.522 3.748 -14.632 1.00 92.12 193 ASN A CA 1
ATOM 1514 C C . ASN A 1 193 ? 12.716 2.778 -13.766 1.00 92.12 193 ASN A C 1
ATOM 1516 O O . ASN A 1 193 ? 11.987 1.931 -14.285 1.00 92.12 193 ASN A O 1
ATOM 1520 N N . MET A 1 194 ? 12.878 2.854 -12.450 1.00 94.56 194 MET A N 1
ATOM 1521 C CA . MET A 1 194 ? 12.118 2.045 -11.503 1.00 94.56 194 MET A CA 1
ATOM 1522 C C . MET A 1 194 ? 11.552 2.965 -10.439 1.00 94.56 194 MET A C 1
ATOM 1524 O O . MET A 1 194 ? 12.303 3.715 -9.822 1.00 94.56 194 MET A O 1
ATOM 1528 N N . SER A 1 195 ? 10.254 2.888 -10.207 1.00 95.75 195 SER A N 1
ATOM 1529 C CA . SER A 1 195 ? 9.591 3.695 -9.196 1.00 95.75 195 SER A CA 1
ATOM 1530 C C . SER A 1 195 ? 8.530 2.911 -8.444 1.00 95.75 195 SER A C 1
ATOM 1532 O O . SER A 1 195 ? 8.169 1.790 -8.810 1.00 95.75 195 SER A O 1
ATOM 1534 N N . THR A 1 196 ? 8.067 3.475 -7.338 1.00 95.88 196 THR A N 1
ATOM 1535 C CA . THR A 1 196 ? 7.004 2.898 -6.520 1.00 95.88 196 THR A CA 1
ATOM 1536 C C . THR A 1 196 ? 6.183 3.989 -5.861 1.00 95.88 196 THR A C 1
ATOM 1538 O O . THR A 1 196 ? 6.689 5.073 -5.588 1.00 95.88 196 THR A O 1
ATOM 1541 N N . LEU A 1 197 ? 4.927 3.678 -5.556 1.00 95.38 197 LEU A N 1
ATOM 1542 C CA . LEU A 1 197 ? 4.072 4.501 -4.704 1.00 95.38 197 LEU A CA 1
ATOM 1543 C C . LEU A 1 197 ? 3.972 3.844 -3.330 1.00 95.38 197 LEU A C 1
ATOM 1545 O O . LEU A 1 197 ? 3.738 2.639 -3.235 1.00 95.38 197 LEU A O 1
ATOM 1549 N N . SER A 1 198 ? 4.139 4.627 -2.271 1.00 93.19 198 SER A N 1
ATOM 1550 C CA . SER A 1 198 ? 4.095 4.138 -0.896 1.00 93.19 198 SER A CA 1
ATOM 1551 C C . SER A 1 198 ? 3.218 5.021 -0.021 1.00 93.19 198 SER A C 1
ATOM 1553 O O . SER A 1 198 ? 3.217 6.243 -0.150 1.00 93.19 198 SER A O 1
ATOM 1555 N N . LEU A 1 199 ? 2.507 4.384 0.908 1.00 92.75 199 LEU A N 1
ATOM 1556 C CA . LEU A 1 199 ? 1.801 5.061 1.995 1.00 92.75 199 LEU A CA 1
ATOM 1557 C C . LEU A 1 199 ? 2.760 5.491 3.117 1.00 92.75 199 LEU A C 1
ATOM 1559 O O . LEU A 1 199 ? 2.514 6.468 3.812 1.00 92.75 199 LEU A O 1
ATOM 1563 N N . MET A 1 200 ? 3.852 4.746 3.306 1.00 91.44 200 MET A N 1
ATOM 1564 C CA . MET A 1 200 ? 4.849 5.015 4.342 1.00 91.44 200 MET A CA 1
ATOM 1565 C C . MET A 1 200 ? 6.028 5.802 3.764 1.00 91.44 200 MET A C 1
ATOM 1567 O O . MET A 1 200 ? 6.570 5.380 2.733 1.00 91.44 200 MET A O 1
ATOM 1571 N N . PRO A 1 201 ? 6.479 6.882 4.425 1.00 86.94 201 PRO A N 1
ATOM 1572 C CA . PRO A 1 201 ? 7.654 7.606 3.981 1.00 86.94 201 PRO A CA 1
ATOM 1573 C C . PRO A 1 201 ? 8.940 6.805 4.226 1.00 86.94 201 PRO A C 1
ATOM 1575 O O . PRO A 1 201 ? 9.017 5.995 5.159 1.00 86.94 201 PRO A O 1
ATOM 1578 N N . ILE A 1 202 ? 9.964 7.062 3.410 1.00 86.50 202 ILE A N 1
ATOM 1579 C CA . ILE A 1 202 ? 11.326 6.608 3.678 1.00 86.50 202 ILE A CA 1
ATOM 1580 C C . ILE A 1 202 ? 11.920 7.450 4.802 1.00 86.50 202 ILE A C 1
ATOM 1582 O O . ILE A 1 202 ? 11.985 8.670 4.680 1.00 86.50 202 ILE A O 1
ATOM 1586 N N . LEU A 1 203 ? 12.372 6.796 5.874 1.00 83.19 203 LEU A N 1
ATOM 1587 C CA . LEU A 1 203 ? 13.136 7.448 6.935 1.00 83.19 203 LEU A CA 1
ATOM 1588 C C . LEU A 1 203 ? 14.630 7.363 6.631 1.00 83.19 203 LEU A C 1
ATOM 1590 O O . LEU A 1 203 ? 15.164 6.275 6.388 1.00 83.19 203 LEU A O 1
ATOM 1594 N N . ARG A 1 204 ? 15.322 8.500 6.694 1.00 75.69 204 ARG A N 1
ATOM 1595 C CA . ARG A 1 204 ? 16.792 8.541 6.667 1.00 75.69 204 ARG A CA 1
ATOM 1596 C C . ARG A 1 204 ? 17.367 7.963 7.963 1.00 75.69 204 ARG A C 1
ATOM 1598 O O . ARG A 1 204 ? 16.680 7.858 8.973 1.00 75.69 204 ARG A O 1
ATOM 1605 N N . SER A 1 205 ? 18.654 7.607 7.961 1.00 70.69 205 SER A N 1
ATOM 1606 C CA . SER A 1 205 ? 19.314 6.876 9.061 1.00 70.69 205 SER A CA 1
ATOM 1607 C C . SER A 1 205 ? 19.222 7.534 10.448 1.00 70.69 205 SER A C 1
ATOM 1609 O O . SER A 1 205 ? 19.433 6.856 11.451 1.00 70.69 205 SER A O 1
ATOM 1611 N N . ASN A 1 206 ? 18.931 8.833 10.518 1.00 76.25 206 ASN A N 1
ATOM 1612 C CA . ASN A 1 206 ? 18.772 9.614 11.747 1.00 76.25 206 ASN A CA 1
ATOM 1613 C C . ASN A 1 206 ? 17.335 10.109 11.991 1.00 76.25 206 ASN A C 1
ATOM 1615 O O . ASN A 1 206 ? 17.082 10.755 13.007 1.00 76.25 206 ASN A O 1
ATOM 1619 N N . GLU A 1 207 ? 16.409 9.835 11.077 1.00 84.62 207 GLU A N 1
ATOM 1620 C CA . GLU A 1 207 ? 15.016 10.240 11.205 1.00 84.62 207 GLU A CA 1
ATOM 1621 C C . GLU A 1 207 ? 14.232 9.228 12.043 1.00 84.62 207 GLU A C 1
ATOM 1623 O O . GLU A 1 207 ? 14.548 8.038 12.116 1.00 84.62 207 GLU A O 1
ATOM 1628 N N . ARG A 1 208 ? 13.196 9.732 12.707 1.00 88.69 208 ARG A N 1
ATOM 1629 C CA . ARG A 1 208 ? 12.295 8.971 13.571 1.00 88.69 208 ARG A CA 1
ATOM 1630 C C . ARG A 1 208 ? 10.868 9.166 13.089 1.00 88.69 208 ARG A C 1
ATOM 1632 O O . ARG A 1 208 ? 10.546 10.207 12.520 1.00 88.69 208 ARG A O 1
ATOM 1639 N N . TYR A 1 209 ? 9.991 8.216 13.402 1.00 88.88 209 TYR A N 1
ATOM 1640 C CA . TYR A 1 209 ? 8.557 8.386 13.156 1.00 88.88 209 TYR A CA 1
ATOM 1641 C C . TYR A 1 209 ? 7.931 9.456 14.065 1.00 88.88 209 TYR A C 1
ATOM 1643 O O . TYR A 1 209 ? 6.810 9.880 13.817 1.00 88.88 209 TYR A O 1
ATOM 1651 N N . ASN A 1 210 ? 8.637 9.892 15.118 1.00 87.31 210 ASN A N 1
ATOM 1652 C CA . ASN A 1 210 ? 8.212 10.941 16.056 1.00 87.31 210 ASN A CA 1
ATOM 1653 C C . ASN A 1 210 ? 6.856 10.680 16.744 1.00 87.31 210 ASN A C 1
ATOM 1655 O O . ASN A 1 210 ? 6.231 11.606 17.247 1.00 87.31 210 ASN A O 1
ATOM 1659 N N . VAL A 1 211 ? 6.427 9.415 16.821 1.00 90.19 211 VAL A N 1
ATOM 1660 C CA . VAL A 1 211 ? 5.194 9.011 17.517 1.00 90.19 211 VAL A CA 1
ATOM 1661 C C . VAL A 1 211 ? 5.475 8.633 18.971 1.00 90.19 211 VAL A C 1
ATOM 1663 O O . VAL A 1 211 ? 4.884 9.180 19.894 1.00 90.19 211 VAL A O 1
ATOM 1666 N N . SER A 1 212 ? 6.378 7.676 19.206 1.00 91.44 212 SER A N 1
ATOM 1667 C CA . SER A 1 212 ? 6.814 7.302 20.557 1.00 91.44 212 SER A CA 1
ATOM 1668 C C . SER A 1 212 ? 8.084 6.453 20.518 1.00 91.44 212 SER A C 1
ATOM 1670 O O . SER A 1 212 ? 8.374 5.794 19.521 1.00 91.44 212 SER A O 1
ATOM 1672 N N . GLN A 1 213 ? 8.801 6.368 21.642 1.00 93.06 213 GLN A N 1
ATOM 1673 C CA . GLN A 1 213 ? 9.954 5.466 21.758 1.00 93.06 213 GLN A CA 1
ATOM 1674 C C . GLN A 1 213 ? 9.564 3.985 21.573 1.00 93.06 213 GLN A C 1
ATOM 1676 O O . GLN A 1 213 ? 10.371 3.188 21.106 1.00 93.06 213 GLN A O 1
ATOM 1681 N N . ARG A 1 214 ? 8.314 3.601 21.877 1.00 92.81 214 ARG A N 1
ATOM 1682 C CA . ARG A 1 214 ? 7.823 2.229 21.655 1.00 92.81 214 ARG A CA 1
ATOM 1683 C C . ARG A 1 214 ? 7.748 1.879 20.168 1.00 92.81 214 ARG A C 1
ATOM 1685 O O . ARG A 1 214 ? 8.053 0.747 19.810 1.00 92.81 214 ARG A O 1
ATOM 1692 N N . VAL A 1 215 ? 7.381 2.841 19.319 1.00 94.31 215 VAL A N 1
ATOM 1693 C CA . VAL A 1 215 ? 7.375 2.668 17.858 1.00 94.31 215 VAL A CA 1
ATOM 1694 C C . VAL A 1 215 ? 8.794 2.440 17.343 1.00 94.31 215 VAL A C 1
ATOM 1696 O O . VAL A 1 215 ? 9.004 1.551 16.523 1.00 94.31 215 VAL A O 1
ATOM 1699 N N . GLU A 1 216 ? 9.773 3.184 17.860 1.00 92.56 216 GLU A N 1
ATOM 1700 C CA . GLU A 1 216 ? 11.177 3.003 17.477 1.00 92.56 216 GLU A CA 1
ATOM 1701 C C . GLU A 1 216 ? 11.715 1.631 17.900 1.00 92.56 216 GLU A C 1
ATOM 1703 O O . GLU A 1 216 ? 12.330 0.935 17.095 1.00 92.56 216 GLU A O 1
ATOM 1708 N N . ASN A 1 217 ? 11.392 1.185 19.116 1.00 93.31 217 ASN A N 1
ATOM 1709 C CA . ASN A 1 217 ? 11.770 -0.150 19.584 1.00 93.31 217 ASN A CA 1
ATOM 1710 C C . ASN A 1 217 ? 11.125 -1.254 18.720 1.00 93.31 217 ASN A C 1
ATOM 1712 O O . ASN A 1 217 ? 11.792 -2.211 18.334 1.00 93.31 217 ASN A O 1
ATOM 1716 N N . MET A 1 218 ? 9.840 -1.102 18.369 1.00 93.56 218 MET A N 1
ATOM 1717 C CA . MET A 1 218 ? 9.125 -2.024 17.477 1.00 93.56 218 MET A CA 1
ATOM 1718 C C . MET A 1 218 ? 9.756 -2.066 16.078 1.00 93.56 218 MET A C 1
ATOM 1720 O O . MET A 1 218 ? 9.897 -3.142 15.495 1.00 93.56 218 MET A O 1
ATOM 1724 N N . ARG A 1 219 ? 10.150 -0.908 15.534 1.00 91.44 219 ARG A N 1
ATOM 1725 C CA . ARG A 1 219 ? 10.838 -0.788 14.241 1.00 91.44 219 ARG A CA 1
ATOM 1726 C C . ARG A 1 219 ? 12.139 -1.586 14.235 1.00 91.44 219 ARG A C 1
ATOM 1728 O O . ARG A 1 219 ? 12.334 -2.413 13.345 1.00 91.44 219 ARG A O 1
ATOM 1735 N N . GLU A 1 220 ? 12.974 -1.392 15.251 1.00 90.12 220 GLU A N 1
ATOM 1736 C CA . GLU A 1 220 ? 14.242 -2.110 15.402 1.00 90.12 220 GLU A CA 1
ATOM 1737 C C . GLU A 1 220 ? 14.040 -3.619 15.585 1.00 90.12 220 GLU A C 1
ATOM 1739 O O . GLU A 1 220 ? 14.730 -4.419 14.949 1.00 90.12 220 GLU A O 1
ATOM 1744 N N . GLU A 1 221 ? 13.072 -4.034 16.403 1.00 91.50 221 GLU A N 1
ATOM 1745 C CA . GLU A 1 221 ? 12.765 -5.450 16.619 1.00 91.50 221 GLU A CA 1
ATOM 1746 C C . GLU A 1 221 ? 12.330 -6.138 15.318 1.00 91.50 221 GLU A C 1
ATOM 1748 O O . GLU A 1 221 ? 12.889 -7.174 14.939 1.00 91.50 221 GLU A O 1
ATOM 1753 N N . ILE A 1 222 ? 11.384 -5.538 14.588 1.00 90.12 222 ILE A N 1
ATOM 1754 C CA . ILE A 1 222 ? 10.903 -6.066 13.307 1.00 90.12 222 ILE A CA 1
ATOM 1755 C C . ILE A 1 222 ? 12.052 -6.150 12.301 1.00 90.12 222 ILE A C 1
ATOM 1757 O O . ILE A 1 222 ? 12.211 -7.182 11.640 1.00 90.12 222 ILE A O 1
ATOM 1761 N N . PHE A 1 223 ? 12.869 -5.100 12.201 1.00 87.25 223 PHE A N 1
ATOM 1762 C CA . PHE A 1 223 ? 14.024 -5.071 11.310 1.00 87.25 223 PHE A CA 1
ATOM 1763 C C . PHE A 1 223 ? 15.014 -6.201 11.622 1.00 87.25 223 PHE A C 1
ATOM 1765 O O . PHE A 1 223 ? 15.426 -6.937 10.720 1.00 87.25 223 PHE A O 1
ATOM 1772 N N . ASN A 1 224 ? 15.337 -6.406 12.900 1.00 87.25 224 ASN A N 1
ATOM 1773 C CA . ASN A 1 224 ? 16.252 -7.453 13.348 1.00 87.25 224 ASN A CA 1
ATOM 1774 C C . ASN A 1 224 ? 15.716 -8.858 13.039 1.00 87.25 224 ASN A C 1
ATOM 1776 O O . ASN A 1 224 ? 16.450 -9.711 12.532 1.00 87.25 224 ASN A O 1
ATOM 1780 N N . VAL A 1 225 ? 14.428 -9.110 13.293 1.00 87.75 225 VAL A N 1
ATOM 1781 C CA . VAL A 1 225 ? 13.786 -10.399 12.988 1.00 87.75 225 VAL A CA 1
ATOM 1782 C C . VAL A 1 225 ? 13.771 -10.667 11.482 1.00 87.75 225 VAL A C 1
ATOM 1784 O O . VAL A 1 225 ? 14.084 -11.778 11.046 1.00 87.75 225 VAL A O 1
ATOM 1787 N N . GLN A 1 226 ? 13.425 -9.666 10.672 1.00 84.06 226 GLN A N 1
ATOM 1788 C CA . GLN A 1 226 ? 13.365 -9.804 9.215 1.00 84.06 226 GLN A CA 1
ATOM 1789 C C . GLN A 1 226 ? 14.748 -10.034 8.600 1.00 84.06 226 GLN A C 1
ATOM 1791 O O . GLN A 1 226 ? 14.885 -10.899 7.732 1.00 84.06 226 GLN A O 1
ATOM 1796 N N . SER A 1 227 ? 15.765 -9.338 9.109 1.00 79.94 227 SER A N 1
ATOM 1797 C CA . SER A 1 227 ? 17.159 -9.495 8.683 1.00 79.94 227 SER A CA 1
ATOM 1798 C C . SER A 1 227 ? 17.683 -10.907 8.959 1.00 79.94 227 SER A C 1
ATOM 1800 O O . SER A 1 227 ? 18.310 -11.514 8.095 1.00 79.94 227 SER A O 1
ATOM 1802 N N . ARG A 1 228 ? 17.354 -11.489 10.123 1.00 82.50 228 ARG A N 1
ATOM 1803 C CA . ARG A 1 228 ? 17.755 -12.863 10.484 1.00 82.50 228 ARG A CA 1
ATOM 1804 C C . ARG A 1 228 ? 17.075 -13.943 9.643 1.00 82.50 228 ARG A C 1
ATOM 1806 O O . ARG A 1 228 ? 17.677 -14.976 9.378 1.00 82.50 228 ARG A O 1
ATOM 1813 N N . ARG A 1 229 ? 15.816 -13.735 9.244 1.00 76.75 229 ARG A N 1
ATOM 1814 C CA . ARG A 1 229 ? 15.037 -14.738 8.494 1.00 76.75 229 ARG A CA 1
ATOM 1815 C C . ARG A 1 229 ? 15.475 -14.894 7.037 1.00 76.75 229 ARG A C 1
ATOM 1817 O O . ARG A 1 229 ? 15.057 -15.853 6.403 1.00 76.75 229 ARG A O 1
ATOM 1824 N N . GLY A 1 230 ? 16.233 -13.954 6.471 1.00 64.19 230 GLY A N 1
ATOM 1825 C CA . GLY A 1 230 ? 16.654 -14.006 5.063 1.00 64.19 230 GLY A CA 1
ATOM 1826 C C . GLY A 1 230 ? 15.518 -13.874 4.031 1.00 64.19 230 GLY A C 1
ATOM 1827 O O . GLY A 1 230 ? 15.791 -13.830 2.831 1.00 64.19 230 GLY A O 1
ATOM 1828 N N . ASN A 1 231 ? 14.256 -13.750 4.472 1.00 56.94 231 ASN A N 1
ATOM 1829 C CA . ASN A 1 231 ? 13.077 -13.530 3.619 1.00 56.94 231 ASN A CA 1
ATOM 1830 C C . ASN A 1 231 ? 13.165 -12.224 2.806 1.00 56.94 231 ASN A C 1
ATOM 1832 O O . ASN A 1 231 ? 12.500 -12.094 1.783 1.00 56.94 231 ASN A O 1
ATOM 1836 N N . TYR A 1 232 ? 14.001 -11.286 3.255 1.00 56.84 232 TYR A N 1
ATOM 1837 C CA . TYR A 1 232 ? 14.341 -10.034 2.585 1.00 56.84 232 TYR A CA 1
ATOM 1838 C C . TYR A 1 232 ? 15.860 -9.970 2.384 1.00 56.84 232 TYR A C 1
ATOM 1840 O O . TYR A 1 232 ? 16.560 -9.150 2.973 1.00 56.84 232 TYR A O 1
ATOM 1848 N N . SER A 1 233 ? 16.403 -10.908 1.610 1.00 51.97 233 SER A N 1
ATOM 1849 C CA . SER A 1 233 ? 17.839 -10.998 1.316 1.00 51.97 233 SER A CA 1
ATOM 1850 C C . SER A 1 233 ? 18.265 -9.950 0.280 1.00 51.97 233 SER A C 1
ATOM 1852 O O . SER A 1 233 ? 18.609 -10.262 -0.854 1.00 51.97 233 SER A O 1
ATOM 1854 N N . GLY A 1 234 ? 18.231 -8.677 0.668 1.00 53.34 234 GLY A N 1
ATOM 1855 C CA . GLY A 1 234 ? 18.685 -7.549 -0.147 1.00 53.34 234 GLY A CA 1
ATOM 1856 C C . GLY A 1 234 ? 18.392 -6.229 0.554 1.00 53.34 234 GLY A C 1
ATOM 1857 O O . GLY A 1 234 ? 17.375 -5.616 0.260 1.00 53.34 234 GLY A O 1
ATOM 1858 N N . ASN A 1 235 ? 19.242 -5.897 1.534 1.00 59.19 235 ASN A N 1
ATOM 1859 C CA . ASN A 1 235 ? 19.277 -4.698 2.383 1.00 59.19 235 ASN A CA 1
ATOM 1860 C C . ASN A 1 235 ? 17.927 -3.992 2.580 1.00 59.19 235 ASN A C 1
ATOM 1862 O O . ASN A 1 235 ? 17.560 -3.064 1.869 1.00 59.19 235 ASN A O 1
ATOM 1866 N N . LEU A 1 236 ? 17.201 -4.421 3.609 1.00 63.25 236 LEU A N 1
ATOM 1867 C CA . LEU A 1 236 ? 16.079 -3.655 4.127 1.00 63.25 236 LEU A CA 1
ATOM 1868 C C . LEU A 1 236 ? 16.575 -2.288 4.614 1.00 63.25 236 LEU A C 1
ATOM 1870 O O . LEU A 1 236 ? 17.549 -2.197 5.360 1.00 63.25 236 LEU A O 1
ATOM 1874 N N . THR A 1 237 ? 15.864 -1.227 4.271 1.00 71.19 237 THR A N 1
ATOM 1875 C CA . THR A 1 237 ? 15.909 0.006 5.065 1.00 71.19 237 THR A CA 1
ATOM 1876 C C . THR A 1 237 ? 15.248 -0.272 6.419 1.00 71.19 237 THR A C 1
ATOM 1878 O O . THR A 1 237 ? 14.228 -0.969 6.465 1.00 71.19 237 THR A O 1
ATOM 1881 N N . ASN A 1 238 ? 15.789 0.268 7.516 1.00 80.31 238 ASN A N 1
ATOM 1882 C CA . ASN A 1 238 ? 15.234 0.110 8.866 1.00 80.31 238 ASN A CA 1
ATOM 1883 C C . ASN A 1 238 ? 13.922 0.908 9.025 1.00 80.31 238 ASN A C 1
ATOM 1885 O O . ASN A 1 238 ? 13.872 1.946 9.680 1.00 80.31 238 ASN A O 1
ATOM 1889 N N . MET A 1 239 ? 12.869 0.429 8.362 1.00 86.38 239 MET A N 1
ATOM 1890 C CA . MET A 1 239 ? 11.547 1.042 8.256 1.00 86.38 239 MET A CA 1
ATOM 1891 C C . MET A 1 239 ? 10.476 0.016 8.590 1.00 86.38 239 MET A C 1
ATOM 1893 O O . MET A 1 239 ? 10.602 -1.172 8.254 1.00 86.38 239 MET A O 1
ATOM 1897 N N . LEU A 1 240 ? 9.399 0.495 9.208 1.00 91.31 240 LEU A N 1
ATOM 1898 C CA . LEU A 1 240 ? 8.251 -0.339 9.519 1.00 91.31 240 LEU A CA 1
ATOM 1899 C C . LEU A 1 240 ? 7.572 -0.812 8.226 1.00 91.31 240 LEU A C 1
ATOM 1901 O O . LEU A 1 240 ? 7.364 -0.003 7.323 1.00 91.31 240 LEU A O 1
ATOM 1905 N N . PRO A 1 241 ? 7.192 -2.100 8.131 1.00 91.81 241 PRO A N 1
ATOM 1906 C CA . PRO A 1 241 ? 6.248 -2.541 7.113 1.00 91.81 241 PRO A CA 1
ATOM 1907 C C . PRO A 1 241 ? 4.949 -1.736 7.218 1.00 91.81 241 PRO A C 1
ATOM 1909 O O . PRO A 1 241 ? 4.444 -1.552 8.332 1.00 91.81 241 PRO A O 1
ATOM 1912 N N . THR A 1 242 ? 4.351 -1.343 6.092 1.00 93.00 242 THR A N 1
ATOM 1913 C CA . THR A 1 242 ? 3.058 -0.629 6.076 1.00 93.00 242 THR A CA 1
ATOM 1914 C C . THR A 1 242 ? 1.984 -1.367 6.875 1.00 93.00 242 THR A C 1
ATOM 1916 O O . THR A 1 242 ? 1.185 -0.747 7.571 1.00 93.00 242 THR A O 1
ATOM 1919 N N . GLN A 1 243 ? 1.998 -2.701 6.859 1.00 91.38 243 GLN A N 1
ATOM 1920 C CA . GLN A 1 243 ? 1.075 -3.514 7.650 1.00 91.38 243 GLN A CA 1
ATOM 1921 C C . GLN A 1 243 ? 1.245 -3.330 9.168 1.00 91.38 243 GLN A C 1
ATOM 1923 O O . GLN A 1 243 ? 0.250 -3.275 9.887 1.00 91.38 243 GLN A O 1
ATOM 1928 N N . ALA A 1 244 ? 2.481 -3.225 9.664 1.00 93.38 244 ALA A N 1
ATOM 1929 C CA . ALA A 1 244 ? 2.737 -2.996 11.087 1.00 93.38 244 ALA A CA 1
ATOM 1930 C C . ALA A 1 244 ? 2.297 -1.584 11.501 1.00 93.38 244 ALA A C 1
ATOM 1932 O O . ALA A 1 244 ? 1.683 -1.414 12.551 1.00 93.38 244 ALA A O 1
ATOM 1933 N N . ALA A 1 245 ? 2.549 -0.594 10.640 1.00 94.19 245 ALA A N 1
ATOM 1934 C CA . ALA A 1 245 ? 2.082 0.774 10.838 1.00 94.19 245 ALA A CA 1
ATOM 1935 C C . ALA A 1 245 ? 0.544 0.864 10.850 1.00 94.19 245 ALA A C 1
ATOM 1937 O O . ALA A 1 245 ? -0.033 1.455 11.755 1.00 94.19 245 ALA A O 1
ATOM 1938 N N . THR A 1 246 ? -0.127 0.182 9.918 1.00 93.75 246 THR A N 1
ATOM 1939 C CA . THR A 1 246 ? -1.599 0.123 9.845 1.00 93.75 246 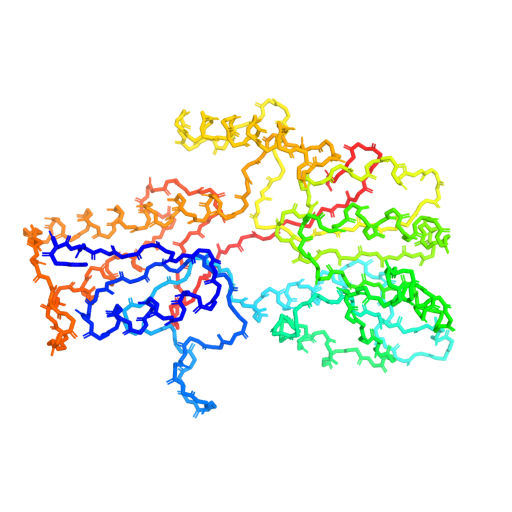THR A CA 1
ATOM 1940 C C . THR A 1 246 ? -2.200 -0.553 11.079 1.00 93.75 246 THR A C 1
ATOM 1942 O O . THR A 1 246 ? -3.234 -0.124 11.589 1.00 93.75 246 THR A O 1
ATOM 1945 N N . LEU A 1 247 ? -1.550 -1.601 11.600 1.00 94.44 247 LEU A N 1
ATOM 1946 C CA . LEU A 1 247 ? -1.968 -2.255 12.840 1.00 94.44 247 LEU A CA 1
ATOM 1947 C C . LEU A 1 247 ? -1.830 -1.320 14.049 1.00 94.44 247 LEU A C 1
ATOM 1949 O O . LEU A 1 247 ? -2.731 -1.270 14.881 1.00 94.44 247 LEU A O 1
ATOM 1953 N N . PHE A 1 248 ? -0.729 -0.575 14.144 1.00 95.25 248 PHE A N 1
ATOM 1954 C CA . PHE A 1 248 ? -0.551 0.428 15.192 1.00 95.25 248 PHE A CA 1
ATOM 1955 C C . PHE A 1 248 ? -1.642 1.505 15.115 1.00 95.25 248 PHE A C 1
ATOM 1957 O O . PHE A 1 248 ? -2.325 1.750 16.107 1.00 95.25 248 PHE A O 1
ATOM 1964 N N . ASP A 1 249 ? -1.888 2.060 13.928 1.00 95.12 249 ASP A N 1
ATOM 1965 C CA . ASP A 1 249 ? -2.926 3.075 13.718 1.00 95.12 249 ASP A CA 1
ATOM 1966 C C . ASP A 1 249 ? -4.333 2.538 14.014 1.00 95.12 249 ASP A C 1
ATOM 1968 O O . ASP A 1 249 ? -5.190 3.273 14.495 1.00 95.12 249 ASP A O 1
ATOM 1972 N N . SER A 1 250 ? -4.564 1.236 13.818 1.00 95.44 250 SER A N 1
ATOM 1973 C CA . SER A 1 250 ? -5.817 0.573 14.204 1.00 95.44 250 SER A CA 1
ATOM 1974 C C . SER A 1 250 ? -6.033 0.602 15.720 1.00 95.44 250 SER A C 1
ATOM 1976 O O . SER A 1 250 ? -7.153 0.795 16.189 1.00 95.44 250 SER A O 1
ATOM 1978 N N . LEU A 1 251 ? -4.964 0.431 16.504 1.00 95.56 251 LEU A N 1
ATOM 1979 C CA . LEU A 1 251 ? -5.031 0.529 17.964 1.00 95.56 251 LEU A CA 1
ATOM 1980 C C . LEU A 1 251 ? -5.227 1.975 18.421 1.00 95.56 251 LEU A C 1
ATOM 1982 O O . LEU A 1 251 ? -5.971 2.206 19.371 1.00 95.56 251 LEU A O 1
ATOM 1986 N N . ILE A 1 252 ? -4.608 2.935 17.732 1.00 96.06 252 ILE A N 1
ATOM 1987 C CA . ILE A 1 252 ? -4.824 4.367 17.967 1.00 96.06 252 ILE A CA 1
ATOM 1988 C C . ILE A 1 252 ? -6.282 4.751 17.688 1.00 96.06 252 ILE A C 1
ATOM 1990 O O . ILE A 1 252 ? -6.924 5.369 18.534 1.00 96.06 252 ILE A O 1
ATOM 1994 N N . LEU A 1 253 ? -6.841 4.300 16.563 1.00 96.56 253 LEU A N 1
ATOM 1995 C CA . LEU A 1 253 ? -8.245 4.511 16.211 1.00 96.56 253 LEU A CA 1
ATOM 1996 C C . LEU A 1 253 ? -9.195 3.935 17.274 1.00 96.56 253 LEU A C 1
ATOM 1998 O O . LEU A 1 253 ? -10.179 4.572 17.656 1.00 96.56 253 LEU A O 1
ATOM 2002 N N . LEU A 1 254 ? -8.896 2.732 17.774 1.00 96.44 254 LEU A N 1
ATOM 2003 C CA . LEU A 1 254 ? -9.656 2.120 18.862 1.00 96.44 254 LEU A CA 1
ATOM 2004 C C . LEU A 1 254 ? -9.534 2.927 20.161 1.00 96.44 254 LEU A C 1
ATOM 2006 O O . LEU A 1 254 ? -10.543 3.145 20.828 1.00 96.44 254 LEU A O 1
ATOM 2010 N N . ALA A 1 255 ? -8.328 3.379 20.516 1.00 95.56 255 ALA A N 1
ATOM 2011 C CA . ALA A 1 255 ? -8.090 4.189 21.707 1.00 95.56 255 ALA A CA 1
ATOM 2012 C C . ALA A 1 255 ? -8.891 5.498 21.668 1.00 95.56 255 ALA A C 1
ATOM 2014 O O . ALA A 1 255 ? -9.597 5.791 22.632 1.00 95.56 255 ALA A O 1
ATOM 2015 N N . HIS A 1 256 ? -8.879 6.206 20.534 1.00 96.19 256 HIS A N 1
ATOM 2016 C CA . HIS A 1 256 ? -9.712 7.391 20.303 1.00 96.19 256 HIS A CA 1
ATOM 2017 C C . HIS A 1 256 ? -11.200 7.091 20.520 1.00 96.19 256 HIS A C 1
ATOM 2019 O O . HIS A 1 256 ? -11.885 7.774 21.282 1.00 96.19 256 HIS A O 1
ATOM 2025 N N . GLY A 1 257 ? -11.705 6.016 19.906 1.00 95.50 257 GLY A N 1
ATOM 2026 C CA . GLY A 1 257 ? -13.101 5.613 20.064 1.00 95.50 257 GLY A CA 1
ATOM 2027 C C . GLY A 1 257 ? -13.488 5.309 21.513 1.00 95.50 257 GLY A C 1
ATOM 2028 O O . GLY A 1 257 ? -14.566 5.703 21.966 1.00 95.50 257 GLY A O 1
ATOM 2029 N N . LEU A 1 258 ? -12.603 4.638 22.254 1.00 95.06 258 LEU A N 1
ATOM 2030 C CA . LEU A 1 258 ? -12.811 4.313 23.664 1.00 95.06 258 LEU A CA 1
ATOM 2031 C C . LEU A 1 258 ? -12.763 5.555 24.554 1.00 95.06 258 LEU A C 1
ATOM 2033 O O . LEU A 1 258 ? -13.608 5.675 25.436 1.00 95.06 258 LEU A O 1
ATOM 2037 N N . GLU A 1 259 ? -11.841 6.487 24.316 1.00 94.69 259 GLU A N 1
ATOM 2038 C CA . GLU A 1 259 ? -11.761 7.747 25.063 1.00 94.69 259 GLU A CA 1
ATOM 2039 C C . GLU A 1 259 ? -13.049 8.567 24.897 1.00 94.69 259 GLU A C 1
ATOM 2041 O O . GLU A 1 259 ? -13.682 8.974 25.875 1.00 94.69 259 GLU A O 1
ATOM 2046 N N . ARG A 1 260 ? -13.510 8.727 23.651 1.00 93.69 260 ARG A N 1
ATOM 2047 C CA . ARG A 1 260 ? -14.759 9.436 23.333 1.00 93.69 260 ARG A CA 1
ATOM 2048 C C . ARG A 1 260 ? -15.979 8.760 23.957 1.00 93.69 260 ARG A C 1
ATOM 2050 O O . ARG A 1 260 ? -16.863 9.444 24.473 1.00 93.69 260 ARG A O 1
ATOM 2057 N N . MET A 1 261 ? -16.019 7.428 23.944 1.00 92.88 261 MET A N 1
ATOM 2058 C CA . MET A 1 261 ? -17.101 6.662 24.557 1.00 92.88 261 MET A CA 1
ATOM 2059 C C . MET A 1 261 ? -17.085 6.763 26.087 1.00 92.88 261 MET A C 1
ATOM 2061 O O . MET A 1 261 ? -18.149 6.937 26.681 1.00 92.88 261 MET A O 1
ATOM 2065 N N . ALA A 1 262 ? -15.908 6.689 26.714 1.00 91.12 262 ALA A N 1
ATOM 2066 C CA . ALA A 1 262 ? -15.737 6.766 28.165 1.00 91.12 262 ALA A CA 1
ATOM 2067 C C . ALA A 1 262 ? -16.184 8.120 28.733 1.00 91.12 262 ALA A C 1
ATOM 2069 O O . ALA A 1 262 ? -16.798 8.162 29.797 1.00 91.12 262 ALA A O 1
ATOM 2070 N N . ASN A 1 263 ? -15.953 9.206 27.989 1.00 88.12 263 ASN A N 1
ATOM 2071 C CA . ASN A 1 263 ? -16.426 10.545 28.350 1.00 88.12 263 ASN A CA 1
ATOM 2072 C C . ASN A 1 263 ? -17.958 10.663 28.317 1.00 88.12 263 ASN A C 1
ATOM 2074 O O . ASN A 1 263 ? -18.531 11.496 29.016 1.00 88.12 263 ASN A O 1
ATOM 2078 N N . ALA A 1 264 ? -18.632 9.835 27.514 1.00 84.06 264 ALA A N 1
ATOM 2079 C CA . ALA A 1 264 ? -20.084 9.838 27.408 1.00 84.06 264 ALA A CA 1
ATOM 2080 C C . ALA A 1 264 ? -20.753 8.871 28.400 1.00 84.06 264 ALA A C 1
ATOM 2082 O O . ALA A 1 264 ? -21.793 9.210 28.969 1.00 84.06 264 ALA A O 1
ATOM 2083 N N . ARG A 1 265 ? -20.221 7.647 28.566 1.00 80.94 265 ARG A N 1
ATOM 2084 C CA . ARG A 1 265 ? -20.807 6.565 29.384 1.00 80.94 265 ARG A CA 1
ATOM 2085 C C . ARG A 1 265 ? -19.754 5.547 29.842 1.00 80.94 265 ARG A C 1
ATOM 2087 O O . ARG A 1 265 ? -18.741 5.339 29.183 1.00 80.94 265 ARG A O 1
ATOM 2094 N N . SER A 1 266 ? -20.053 4.807 30.914 1.00 83.50 266 SER A N 1
ATOM 2095 C CA . SER A 1 266 ? -19.208 3.693 31.364 1.00 83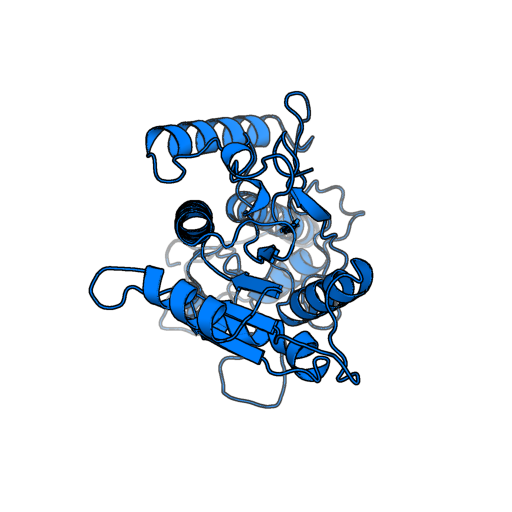.50 266 SER A CA 1
ATOM 2096 C C . SER A 1 266 ? -19.131 2.573 30.320 1.00 83.50 266 SER A C 1
ATOM 2098 O O . SER A 1 266 ? -20.148 2.134 29.773 1.00 83.50 266 SER A O 1
ATOM 2100 N N . ILE A 1 267 ? -17.922 2.082 30.050 1.00 84.69 267 ILE A N 1
ATOM 2101 C CA . ILE A 1 267 ? -17.674 0.977 29.116 1.00 84.69 267 ILE A CA 1
ATOM 2102 C C . ILE A 1 267 ? -17.856 -0.345 29.866 1.00 84.69 267 ILE A C 1
ATOM 2104 O O . ILE A 1 267 ? -17.268 -0.554 30.923 1.00 84.69 267 ILE A O 1
ATOM 2108 N N . GLN A 1 268 ? -18.676 -1.242 29.319 1.00 83.06 268 GLN A N 1
ATOM 2109 C CA . GLN A 1 268 ? -18.869 -2.590 29.850 1.00 83.06 268 GLN A CA 1
ATOM 2110 C C . GLN A 1 268 ? -18.575 -3.610 28.760 1.00 83.06 268 GLN A C 1
ATOM 2112 O O . GLN A 1 268 ? -19.036 -3.465 27.628 1.00 83.06 268 GLN A O 1
ATOM 2117 N N . VAL A 1 269 ? -17.808 -4.636 29.121 1.00 86.19 269 VAL A N 1
ATOM 2118 C CA . VAL A 1 269 ? -17.484 -5.760 28.245 1.00 86.19 269 VAL A CA 1
ATOM 2119 C C . VAL A 1 269 ? -18.330 -6.949 28.675 1.00 86.19 269 VAL A C 1
ATOM 2121 O O . VAL A 1 269 ? -18.377 -7.277 29.858 1.00 86.19 269 VAL A O 1
ATOM 2124 N N . GLN A 1 270 ? -18.989 -7.595 27.718 1.00 86.56 270 GLN A N 1
ATOM 2125 C CA . GLN A 1 270 ? -19.831 -8.759 27.974 1.00 86.56 270 GLN A CA 1
ATOM 2126 C C . GLN A 1 270 ? -19.362 -9.974 27.160 1.00 86.56 270 GLN A C 1
ATOM 2128 O O . GLN A 1 270 ? -18.961 -9.815 26.003 1.00 86.56 270 GLN A O 1
ATOM 2133 N N . PRO A 1 271 ? -19.438 -11.189 27.727 1.00 90.25 271 PRO A N 1
ATOM 2134 C CA . PRO A 1 271 ? -19.312 -12.437 26.982 1.00 90.25 271 PRO A CA 1
ATOM 2135 C C . PRO A 1 271 ? -20.267 -12.501 25.786 1.00 90.25 271 PRO A C 1
ATOM 2137 O O . PRO A 1 271 ? -21.448 -12.186 25.918 1.00 90.25 271 PRO A O 1
ATOM 2140 N N . LEU A 1 272 ? -19.773 -12.960 24.633 1.00 89.69 272 LEU A N 1
ATOM 2141 C CA . LEU A 1 272 ? -20.576 -13.132 23.417 1.00 89.69 272 LEU A CA 1
ATOM 2142 C C . LEU A 1 272 ? -20.614 -14.604 22.987 1.00 89.69 272 LEU A C 1
ATOM 2144 O O . LEU A 1 272 ? -19.584 -15.289 22.993 1.00 89.69 272 LEU A O 1
ATOM 2148 N N . LYS A 1 273 ? -21.792 -15.083 22.572 1.00 90.19 273 LYS A N 1
ATOM 2149 C CA . LYS A 1 273 ? -22.010 -16.446 22.044 1.00 90.19 273 LYS A CA 1
ATOM 2150 C C . LYS A 1 273 ? -22.252 -16.435 20.534 1.00 90.19 273 LYS A C 1
ATOM 2152 O O . LYS A 1 273 ? -23.105 -15.699 20.075 1.00 90.19 273 LYS A O 1
ATOM 2157 N N . CYS A 1 274 ? -21.611 -17.300 19.751 1.00 86.50 274 CYS A N 1
ATOM 2158 C CA . CYS A 1 274 ? -21.812 -17.306 18.291 1.00 86.50 274 CYS A CA 1
ATOM 2159 C C . CYS A 1 274 ? -23.239 -17.668 17.836 1.00 86.50 274 CYS A C 1
ATOM 2161 O O . CYS A 1 274 ? -23.571 -17.449 16.682 1.00 86.50 274 CYS A O 1
ATOM 2163 N N . SER A 1 275 ? -24.070 -18.239 18.712 1.00 89.12 275 SER A N 1
ATOM 2164 C CA . SER A 1 275 ? -25.431 -18.672 18.383 1.00 89.12 275 SER A CA 1
ATOM 2165 C C . SER A 1 275 ? -26.486 -17.565 18.436 1.00 89.12 275 SER A C 1
ATOM 2167 O O . SER A 1 275 ? -27.612 -17.807 18.009 1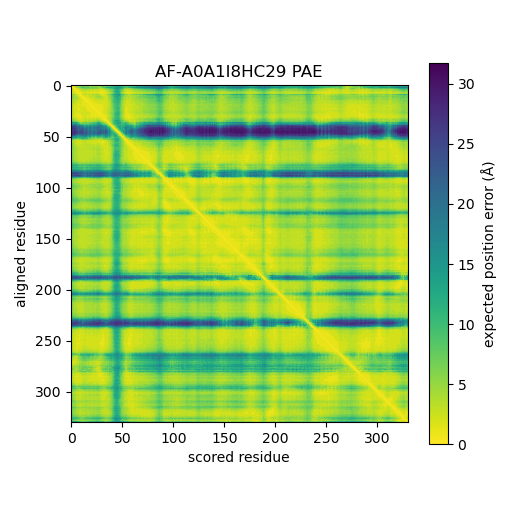.00 89.12 275 SER A O 1
ATOM 2169 N N . ALA A 1 276 ? -26.170 -16.385 18.982 1.00 86.75 276 ALA A N 1
ATOM 2170 C CA . ALA A 1 276 ? -27.136 -15.299 19.131 1.00 86.75 276 ALA A CA 1
ATOM 2171 C C . ALA A 1 276 ? -26.673 -14.029 18.390 1.00 86.75 276 ALA A C 1
ATOM 2173 O O . ALA A 1 276 ? -25.567 -13.540 18.640 1.00 86.75 276 ALA A O 1
ATOM 2174 N N . PRO A 1 277 ? -27.503 -13.450 17.508 1.00 87.06 277 PRO A N 1
ATOM 2175 C CA . PRO A 1 277 ? -27.125 -12.259 16.760 1.00 87.06 277 PRO A CA 1
ATOM 2176 C C . PRO A 1 277 ? -27.121 -11.000 17.639 1.00 87.06 277 PRO A C 1
ATOM 2178 O O . PRO A 1 277 ? -27.829 -10.918 18.641 1.00 87.06 277 PRO A O 1
ATOM 2181 N N . ARG A 1 278 ? -26.347 -9.994 17.214 1.00 82.69 278 ARG A N 1
ATOM 2182 C CA . ARG A 1 278 ? -26.349 -8.596 17.685 1.00 82.69 278 ARG A CA 1
ATOM 2183 C C . ARG A 1 278 ? -26.300 -8.432 19.208 1.00 82.69 278 ARG A C 1
ATOM 2185 O O . ARG A 1 278 ? -26.945 -7.554 19.772 1.00 82.69 278 ARG A O 1
ATOM 2192 N N . GLN A 1 279 ? -25.507 -9.263 19.878 1.00 84.88 279 GLN A N 1
ATOM 2193 C CA . GLN A 1 279 ? -25.366 -9.214 21.334 1.00 84.88 279 GLN A CA 1
ATOM 2194 C C . GLN A 1 279 ? -24.665 -7.942 21.828 1.00 84.88 279 GLN A C 1
ATOM 2196 O O . GLN A 1 279 ? -24.963 -7.481 22.927 1.00 84.88 279 GLN A O 1
ATOM 2201 N N . ASN A 1 280 ? -23.749 -7.357 21.049 1.00 84.50 280 ASN A N 1
ATOM 2202 C CA . ASN A 1 280 ? -23.078 -6.122 21.440 1.00 84.50 280 ASN A CA 1
ATOM 2203 C C . ASN A 1 280 ? -23.905 -4.886 21.045 1.00 84.50 280 ASN A C 1
ATOM 2205 O O . ASN A 1 280 ? -23.714 -4.287 19.987 1.00 84.50 280 ASN A O 1
ATOM 2209 N N . ALA A 1 281 ? -24.794 -4.460 21.944 1.00 85.06 281 ALA A N 1
ATOM 2210 C CA . ALA A 1 281 ? -25.654 -3.292 21.738 1.00 85.06 281 ALA A CA 1
ATOM 2211 C C . ALA A 1 281 ? -24.885 -1.972 21.525 1.00 85.06 281 ALA A C 1
ATOM 2213 O O . ALA A 1 281 ? -25.451 -1.005 21.022 1.00 85.06 281 ALA A O 1
ATOM 2214 N N . ARG A 1 282 ? -23.604 -1.907 21.917 1.00 88.50 282 ARG A N 1
ATOM 2215 C CA . ARG A 1 282 ? -22.799 -0.676 21.901 1.00 88.50 282 ARG A CA 1
ATOM 2216 C C . ARG A 1 282 ? -21.764 -0.634 20.782 1.00 88.50 282 ARG A C 1
ATOM 2218 O O . ARG A 1 282 ? -21.088 0.381 20.634 1.00 88.50 282 ARG A O 1
ATOM 2225 N N . GLY A 1 283 ? -21.646 -1.693 19.983 1.00 90.50 283 GLY A N 1
ATOM 2226 C CA . GLY A 1 283 ? -20.633 -1.768 18.934 1.00 90.50 283 GLY A CA 1
ATOM 2227 C C . GLY A 1 283 ? -20.765 -0.667 17.887 1.00 90.50 283 GLY A C 1
ATOM 2228 O O . GLY A 1 283 ? -19.782 -0.008 17.574 1.00 90.50 283 GLY A O 1
ATOM 2229 N N . ALA A 1 284 ? -21.983 -0.387 17.418 1.00 89.88 284 ALA A N 1
ATOM 2230 C CA . ALA A 1 284 ? -22.214 0.682 16.441 1.00 89.88 284 ALA A CA 1
ATOM 2231 C C . ALA A 1 284 ? -21.818 2.059 17.000 1.00 89.88 284 ALA A C 1
ATOM 2233 O O . ALA A 1 284 ? -21.213 2.871 16.308 1.00 89.88 284 ALA A O 1
ATOM 2234 N N . THR A 1 285 ? -22.111 2.311 18.279 1.00 91.81 285 THR A N 1
ATOM 2235 C CA . THR A 1 285 ? -21.735 3.556 18.957 1.00 91.81 285 THR A CA 1
ATOM 2236 C C . THR A 1 285 ? -20.221 3.695 19.085 1.00 91.81 285 THR A C 1
ATOM 2238 O O . THR A 1 285 ? -19.689 4.748 18.747 1.00 91.81 285 THR A O 1
ATOM 2241 N N . LEU A 1 286 ? -19.525 2.640 19.525 1.00 93.69 286 LEU A N 1
ATOM 2242 C CA . LEU A 1 286 ? -18.063 2.642 19.599 1.00 93.69 286 LEU A CA 1
ATOM 2243 C C . LEU A 1 286 ? -17.449 2.895 18.217 1.00 93.69 286 LEU A C 1
ATOM 2245 O O . LEU A 1 286 ? -16.578 3.748 18.083 1.00 93.69 286 LEU A O 1
ATOM 2249 N N . LEU A 1 287 ? -17.953 2.224 17.181 1.00 92.62 287 LEU A N 1
ATOM 2250 C CA . LEU A 1 287 ? -17.464 2.405 15.818 1.00 92.62 287 LEU A CA 1
ATOM 2251 C C . LEU A 1 287 ? -17.684 3.831 15.296 1.00 92.62 287 LEU A C 1
ATOM 2253 O O . LEU A 1 287 ? -16.804 4.383 14.644 1.00 92.62 287 LEU A O 1
ATOM 2257 N N . ASN A 1 288 ? -18.817 4.457 15.613 1.00 92.19 288 ASN A N 1
ATOM 2258 C CA . ASN A 1 288 ? -19.061 5.853 15.248 1.00 92.19 288 ASN A CA 1
ATOM 2259 C C . ASN A 1 288 ? -18.091 6.811 15.953 1.00 92.19 288 ASN A C 1
ATOM 2261 O O . ASN A 1 288 ? -17.619 7.756 15.328 1.00 92.19 288 ASN A O 1
ATOM 2265 N N . TYR A 1 289 ? -17.752 6.558 17.222 1.00 94.81 289 TYR A N 1
ATOM 2266 C CA . TYR A 1 289 ? -16.724 7.336 17.916 1.00 94.81 289 TYR A CA 1
ATOM 2267 C C . TYR A 1 289 ? -15.334 7.130 17.319 1.00 94.81 289 TYR A C 1
ATOM 2269 O O . TYR A 1 289 ? -14.598 8.096 17.159 1.00 94.81 289 TYR A O 1
ATOM 2277 N N . MET A 1 290 ? -14.988 5.897 16.944 1.00 95.00 290 MET A N 1
ATOM 2278 C CA . MET A 1 290 ? -13.743 5.612 16.230 1.00 95.00 290 MET A CA 1
ATOM 2279 C C . MET A 1 290 ? -13.679 6.406 14.919 1.00 95.00 290 MET A C 1
ATOM 2281 O O . MET A 1 290 ? -12.727 7.137 14.680 1.00 95.00 290 MET A O 1
ATOM 2285 N N . ARG A 1 291 ? -14.734 6.338 14.100 1.00 91.94 291 ARG A N 1
ATOM 2286 C CA . ARG A 1 291 ? -14.829 7.044 12.810 1.00 91.94 291 ARG A CA 1
ATOM 2287 C C . ARG A 1 291 ? -14.840 8.568 12.932 1.00 91.94 291 ARG A C 1
ATOM 2289 O O . ARG A 1 291 ? -14.606 9.243 11.940 1.00 91.94 291 ARG A O 1
ATOM 2296 N N . SER A 1 292 ? -15.092 9.116 14.121 1.00 93.25 292 SER A N 1
ATOM 2297 C CA . SER A 1 292 ? -15.052 10.561 14.356 1.00 93.25 292 SER A CA 1
ATOM 2298 C C . SER A 1 292 ? -13.630 11.103 14.546 1.00 93.25 292 SER A C 1
ATOM 2300 O O . SER A 1 292 ? -13.485 12.235 15.007 1.00 93.25 292 SER A O 1
ATOM 2302 N N . MET A 1 293 ? -12.595 10.289 14.322 1.00 94.31 293 MET A N 1
ATOM 2303 C CA . MET A 1 293 ? -11.207 10.726 14.428 1.00 94.31 293 MET A CA 1
ATOM 2304 C C . MET A 1 293 ? -10.861 11.702 13.303 1.00 94.31 293 MET A C 1
ATOM 2306 O O . MET A 1 293 ? -11.220 11.496 12.145 1.00 94.31 293 MET A O 1
ATOM 2310 N N . THR A 1 294 ? -10.165 12.769 13.673 1.00 92.12 294 THR A N 1
ATOM 2311 C CA . THR A 1 294 ? -9.683 13.823 12.776 1.00 92.12 294 THR A CA 1
ATOM 2312 C C . THR A 1 294 ? -8.229 14.139 13.094 1.00 92.12 294 THR A C 1
ATOM 2314 O O . THR A 1 294 ? -7.737 13.806 14.176 1.00 92.12 294 THR A O 1
ATOM 2317 N N . SER A 1 295 ? -7.544 14.841 12.193 1.00 85.62 295 SER A N 1
ATOM 2318 C CA . SER A 1 295 ? -6.207 15.402 12.448 1.00 85.62 295 SER A CA 1
ATOM 2319 C C . SER A 1 295 ? -6.117 16.265 13.722 1.00 85.62 295 SER A C 1
ATOM 2321 O O . SER A 1 295 ? -5.060 16.333 14.344 1.00 85.62 295 SER A O 1
ATOM 2323 N N . GLU A 1 296 ? -7.227 16.854 14.173 1.00 87.19 296 GLU A N 1
ATOM 2324 C CA . GLU A 1 296 ? -7.312 17.664 15.399 1.00 87.19 296 GLU A CA 1
ATOM 2325 C C . GLU A 1 296 ? -7.479 16.835 16.684 1.00 87.19 296 GLU A C 1
ATOM 2327 O O . GLU A 1 296 ? -7.409 17.375 17.786 1.00 87.19 296 GLU A O 1
ATOM 2332 N N . SER A 1 297 ? -7.681 15.516 16.580 1.00 87.31 297 SER A N 1
ATOM 2333 C CA . SER A 1 297 ? -7.944 14.646 17.739 1.00 87.31 297 SER A CA 1
ATOM 2334 C C . SER A 1 297 ? -6.712 14.407 18.631 1.00 87.31 297 SER A C 1
ATOM 2336 O O . SER A 1 297 ? -6.818 13.721 19.641 1.00 87.31 297 SER A O 1
ATOM 2338 N N . GLY A 1 298 ? -5.539 14.948 18.278 1.00 86.44 298 GLY A N 1
ATOM 2339 C CA . GLY A 1 298 ? -4.314 14.861 19.087 1.00 86.44 298 GLY A CA 1
ATOM 2340 C C . GLY A 1 298 ? -3.609 13.498 19.059 1.00 86.44 298 GLY A C 1
ATOM 2341 O O . GLY A 1 298 ? -2.604 13.311 19.744 1.00 86.44 298 GLY A O 1
ATOM 2342 N N . PHE A 1 299 ? -4.097 12.551 18.255 1.00 90.12 299 PHE A N 1
ATOM 2343 C CA . PHE A 1 299 ? -3.501 11.229 18.098 1.00 90.12 299 PHE A CA 1
ATOM 2344 C C . PHE A 1 299 ? -2.479 11.198 16.960 1.00 90.12 299 PHE A C 1
ATOM 2346 O O . PHE A 1 299 ? -2.801 11.453 15.800 1.00 90.12 299 PHE A O 1
ATOM 2353 N N . ALA A 1 300 ? -1.243 10.822 17.286 1.00 91.94 300 ALA A N 1
ATOM 2354 C CA . ALA A 1 300 ? -0.198 10.603 16.295 1.00 91.94 300 ALA A CA 1
ATOM 2355 C C . ALA A 1 300 ? -0.330 9.208 15.656 1.00 91.94 300 ALA A C 1
ATOM 2357 O O . ALA A 1 300 ? -0.376 8.192 16.353 1.00 91.94 300 ALA A O 1
ATOM 2358 N N . THR A 1 301 ? -0.359 9.175 14.326 1.00 93.31 301 THR A N 1
ATOM 2359 C CA . THR A 1 301 ? -0.486 7.970 13.490 1.00 93.31 301 THR A CA 1
ATOM 2360 C C . THR A 1 301 ? 0.736 7.819 12.580 1.00 93.31 301 THR A C 1
ATOM 2362 O O . THR A 1 301 ? 1.458 8.781 12.320 1.00 93.31 301 THR A O 1
ATOM 2365 N N . LEU A 1 302 ? 1.009 6.597 12.123 1.00 93.75 302 LEU A N 1
ATOM 2366 C CA . LEU A 1 302 ? 2.194 6.246 11.335 1.00 93.75 302 LEU A CA 1
ATOM 2367 C C . LEU A 1 302 ? 1.956 6.302 9.829 1.00 93.75 302 LEU A C 1
ATOM 2369 O O . LEU A 1 302 ? 2.878 6.609 9.079 1.00 93.75 302 LEU A O 1
ATOM 2373 N N . THR A 1 303 ? 0.740 6.005 9.377 1.00 93.12 303 THR A N 1
ATOM 2374 C CA . THR A 1 303 ? 0.387 5.946 7.950 1.00 93.12 303 THR A CA 1
ATOM 2375 C C . THR A 1 303 ? -0.180 7.268 7.417 1.00 93.12 303 THR A C 1
ATOM 2377 O O . THR A 1 303 ? -0.855 7.279 6.391 1.00 93.12 303 THR A O 1
ATOM 2380 N N . GLY A 1 304 ? 0.064 8.379 8.118 1.00 90.75 304 GLY A N 1
ATOM 2381 C CA . GLY A 1 304 ? -0.568 9.677 7.865 1.00 90.75 304 GLY A CA 1
ATOM 2382 C C . GLY A 1 304 ? -1.972 9.781 8.475 1.00 90.75 304 GLY A C 1
ATOM 2383 O O . GLY A 1 304 ? -2.392 8.865 9.185 1.00 90.75 304 GLY A O 1
ATOM 2384 N N . PRO A 1 305 ? -2.719 10.867 8.195 1.00 91.19 305 PRO A N 1
ATOM 2385 C CA . PRO A 1 305 ? -4.038 11.089 8.779 1.00 91.19 305 PRO A CA 1
ATOM 2386 C C . PRO A 1 305 ? -4.980 9.896 8.577 1.00 91.19 305 PRO A C 1
ATOM 2388 O O . PRO A 1 305 ? -4.992 9.237 7.528 1.00 91.19 305 PRO A O 1
ATOM 2391 N N . VAL A 1 306 ? -5.760 9.597 9.612 1.00 92.69 306 VAL A N 1
ATOM 2392 C CA . VAL A 1 306 ? -6.786 8.552 9.596 1.00 92.69 306 VAL A CA 1
ATOM 2393 C C . VAL A 1 306 ? -8.123 9.255 9.779 1.00 92.69 306 VAL A C 1
ATOM 2395 O O . VAL A 1 306 ? -8.574 9.505 10.893 1.00 92.69 306 VAL A O 1
ATOM 2398 N N . GLU A 1 307 ? -8.702 9.616 8.640 1.00 93.06 307 GLU A N 1
ATOM 2399 C CA . GLU A 1 307 ? -9.989 10.290 8.495 1.00 93.06 307 GLU A CA 1
ATOM 2400 C C . GLU A 1 307 ? -10.850 9.483 7.519 1.00 93.06 307 GLU A C 1
ATOM 2402 O O . GLU A 1 307 ? -10.320 8.716 6.708 1.00 93.06 307 GLU A O 1
ATOM 2407 N N . PHE A 1 308 ? -12.170 9.651 7.587 1.00 90.56 308 PHE A N 1
ATOM 2408 C CA . PHE A 1 308 ? -13.112 8.866 6.793 1.00 90.56 308 PHE A CA 1
ATOM 2409 C C . PHE A 1 308 ? -14.081 9.756 6.017 1.00 90.56 308 PHE A C 1
ATOM 2411 O O . PHE A 1 308 ? -14.570 10.759 6.538 1.00 90.56 308 PHE A O 1
ATOM 2418 N N . ASP A 1 309 ? -14.386 9.361 4.780 1.00 88.00 309 ASP A N 1
ATOM 2419 C CA . ASP A 1 309 ? -15.385 10.025 3.946 1.00 88.00 309 ASP A CA 1
ATOM 2420 C C . ASP A 1 309 ? -16.828 9.657 4.357 1.00 88.00 309 ASP A C 1
ATOM 2422 O O . ASP A 1 309 ? -17.081 8.887 5.289 1.00 88.00 309 ASP A O 1
ATOM 2426 N N . ALA A 1 310 ? -17.812 10.199 3.634 1.00 85.56 310 ALA A N 1
ATOM 2427 C CA . ALA A 1 310 ? -19.228 9.917 3.874 1.00 85.56 310 ALA A CA 1
ATOM 2428 C C . ALA A 1 310 ? -19.624 8.441 3.635 1.00 85.56 310 ALA A C 1
ATOM 2430 O O . ALA A 1 310 ? -20.688 8.021 4.084 1.00 85.56 310 ALA A O 1
ATOM 2431 N N . GLN A 1 311 ? -18.787 7.661 2.941 1.00 82.19 311 GLN A N 1
ATOM 2432 C CA . GLN A 1 311 ? -18.936 6.216 2.723 1.00 82.19 311 GLN A CA 1
ATOM 2433 C C . GLN A 1 311 ? -18.069 5.390 3.691 1.00 82.19 311 GLN A C 1
ATOM 2435 O O . GLN A 1 311 ? -17.954 4.173 3.538 1.00 82.19 311 GLN A O 1
ATOM 2440 N N . TRP A 1 312 ? -17.477 6.048 4.693 1.00 84.12 312 TRP A N 1
ATOM 2441 C CA . TRP A 1 312 ? -16.598 5.476 5.712 1.00 84.12 312 TRP A CA 1
ATOM 2442 C C . TRP A 1 312 ? -15.286 4.904 5.186 1.00 84.12 312 TRP A C 1
ATOM 2444 O O . TRP A 1 312 ? -14.645 4.120 5.873 1.00 84.12 312 TRP A O 1
ATOM 2454 N N . ARG A 1 313 ? -14.848 5.319 4.001 1.00 86.88 313 ARG A N 1
ATOM 2455 C CA . ARG A 1 313 ? -13.551 4.913 3.456 1.00 86.88 313 ARG A CA 1
ATOM 2456 C C . ARG A 1 313 ? -12.483 5.882 3.914 1.00 86.88 313 ARG A C 1
ATOM 2458 O O . ARG A 1 313 ? -12.741 7.082 4.023 1.00 86.88 313 ARG A O 1
ATOM 2465 N N . ARG A 1 314 ? -11.263 5.381 4.108 1.00 89.50 314 ARG A N 1
ATOM 2466 C CA . ARG A 1 314 ? -10.128 6.234 4.452 1.00 89.50 314 ARG A CA 1
ATOM 2467 C C . ARG A 1 314 ? -9.923 7.338 3.409 1.00 89.50 314 ARG A C 1
ATOM 2469 O O . ARG A 1 314 ? -9.744 7.062 2.220 1.00 89.50 314 ARG A O 1
ATOM 2476 N N . SER A 1 315 ? -9.888 8.577 3.879 1.00 90.00 315 SER A N 1
ATOM 2477 C CA . SER A 1 315 ? -9.669 9.789 3.092 1.00 90.00 315 SER A CA 1
ATOM 2478 C C . SER A 1 315 ? -8.498 10.604 3.640 1.00 90.00 315 SER A C 1
ATOM 2480 O O . SER A 1 315 ? -7.986 10.318 4.720 1.00 90.00 315 SER A O 1
ATOM 2482 N N . ASN A 1 316 ? -8.081 11.627 2.888 1.00 88.44 316 ASN A N 1
ATOM 2483 C CA . ASN A 1 316 ? -7.078 12.609 3.317 1.00 88.44 316 ASN A CA 1
ATOM 2484 C C . ASN A 1 316 ? -5.715 12.001 3.727 1.00 88.44 316 ASN A C 1
ATOM 2486 O O . ASN A 1 316 ? -5.070 12.444 4.674 1.00 88.44 316 ASN A O 1
ATOM 2490 N N . PHE A 1 317 ? -5.277 10.961 3.013 1.00 89.88 317 PHE A N 1
ATOM 2491 C CA . PHE A 1 317 ? -3.948 10.366 3.169 1.00 89.88 317 PHE A CA 1
ATOM 2492 C C . PHE A 1 317 ? -3.025 10.796 2.024 1.00 89.88 317 PHE A C 1
ATOM 2494 O O . PHE A 1 317 ? -3.480 11.136 0.931 1.00 89.88 317 PHE A O 1
ATOM 2501 N N . THR A 1 318 ? -1.719 10.715 2.264 1.00 91.69 318 THR A N 1
ATOM 2502 C CA . THR A 1 318 ? -0.692 11.066 1.279 1.00 91.69 318 THR A CA 1
ATOM 2503 C C . THR A 1 318 ? 0.001 9.809 0.779 1.00 91.69 318 THR A C 1
ATOM 2505 O O . THR A 1 318 ? 0.358 8.933 1.564 1.00 91.69 318 THR A O 1
ATOM 2508 N N . LEU A 1 319 ? 0.221 9.740 -0.531 1.00 93.94 319 LEU A N 1
ATOM 2509 C CA . LEU A 1 319 ? 1.108 8.759 -1.143 1.00 93.94 319 LEU A CA 1
ATOM 2510 C C . LEU A 1 319 ? 2.377 9.462 -1.597 1.00 93.94 319 LEU A C 1
ATOM 2512 O O . LEU A 1 319 ? 2.312 10.532 -2.199 1.00 93.94 319 LEU A O 1
ATOM 2516 N N . VAL A 1 320 ? 3.519 8.840 -1.335 1.00 93.69 320 VAL A N 1
ATOM 2517 C CA . VAL A 1 320 ? 4.815 9.327 -1.798 1.00 93.69 320 VAL A CA 1
ATOM 2518 C C . VAL A 1 320 ? 5.285 8.435 -2.936 1.00 93.69 320 VAL A C 1
ATOM 2520 O O . VAL A 1 320 ? 5.310 7.207 -2.807 1.00 93.69 320 VAL A O 1
ATOM 2523 N N . ALA A 1 321 ? 5.622 9.057 -4.062 1.00 94.88 321 ALA A N 1
ATOM 2524 C CA . ALA A 1 321 ? 6.283 8.385 -5.165 1.00 94.88 321 ALA A CA 1
ATOM 2525 C C . ALA A 1 321 ? 7.796 8.415 -4.933 1.00 94.88 321 ALA A C 1
ATOM 2527 O O . ALA A 1 321 ? 8.351 9.470 -4.636 1.00 94.88 321 ALA A O 1
ATOM 2528 N N . TYR A 1 322 ? 8.438 7.262 -5.077 1.00 93.75 322 TYR A N 1
ATOM 2529 C CA . TYR A 1 322 ? 9.879 7.099 -4.939 1.00 93.75 322 TYR A CA 1
ATOM 2530 C C . TYR A 1 322 ? 10.482 6.603 -6.238 1.00 93.75 322 TYR A C 1
ATOM 2532 O O . TYR A 1 322 ? 9.937 5.689 -6.862 1.00 93.75 322 TYR A O 1
ATOM 2540 N N . GLU A 1 323 ? 11.644 7.136 -6.593 1.00 92.69 323 GLU A N 1
ATOM 2541 C CA . GLU A 1 323 ? 12.410 6.710 -7.758 1.00 92.69 323 GLU A CA 1
ATOM 2542 C C . GLU A 1 323 ? 13.703 6.019 -7.331 1.00 92.69 323 GLU A C 1
ATOM 2544 O O . GLU A 1 323 ? 14.373 6.399 -6.370 1.00 92.69 323 GLU A O 1
ATOM 2549 N N . LEU A 1 324 ? 14.065 4.953 -8.040 1.00 90.88 324 LEU A N 1
ATOM 2550 C CA . LEU A 1 324 ? 15.269 4.199 -7.746 1.00 90.88 324 LEU A CA 1
ATOM 2551 C C . LEU A 1 324 ? 16.506 4.959 -8.228 1.00 90.88 324 LEU A C 1
ATOM 2553 O O . LEU A 1 324 ? 16.753 5.131 -9.424 1.00 90.88 324 LEU A O 1
ATOM 2557 N N . THR A 1 325 ? 17.352 5.321 -7.276 1.00 88.19 325 THR A N 1
ATOM 2558 C CA . THR A 1 325 ? 18.669 5.907 -7.512 1.00 88.19 325 THR A CA 1
ATOM 2559 C C . THR A 1 325 ? 19.776 4.903 -7.183 1.00 88.19 325 THR A C 1
ATOM 2561 O O . THR A 1 325 ? 19.534 3.788 -6.714 1.00 88.19 325 THR A O 1
ATOM 2564 N N . ARG A 1 326 ? 21.039 5.302 -7.382 1.00 84.19 326 ARG A N 1
ATOM 2565 C CA . ARG A 1 326 ? 22.196 4.500 -6.940 1.00 84.19 326 ARG A CA 1
ATOM 2566 C C . ARG A 1 326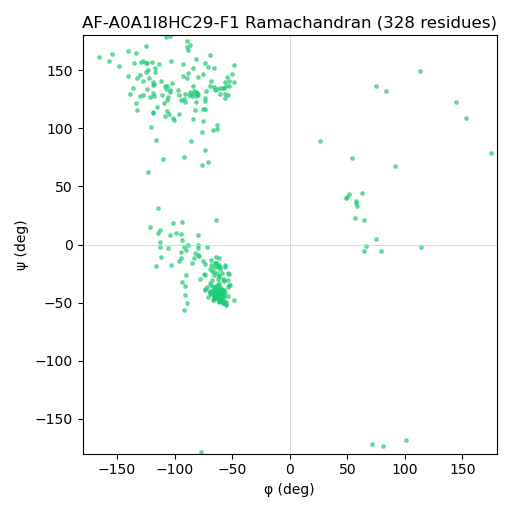 ? 22.259 4.317 -5.421 1.00 84.19 326 ARG A C 1
ATOM 2568 O O . ARG A 1 326 ? 22.946 3.412 -4.968 1.00 84.19 326 ARG A O 1
ATOM 2575 N N . ALA A 1 327 ? 21.574 5.166 -4.654 1.00 81.62 327 ALA A N 1
ATOM 2576 C CA . ALA A 1 327 ? 21.486 5.071 -3.200 1.00 81.62 327 ALA A CA 1
ATOM 2577 C C . ALA A 1 327 ? 20.250 4.281 -2.724 1.00 81.62 327 ALA A C 1
ATOM 2579 O O . ALA A 1 327 ? 20.015 4.192 -1.524 1.00 81.62 327 ALA A O 1
ATOM 2580 N N . GLY A 1 328 ? 19.467 3.711 -3.649 1.00 84.88 328 GLY A N 1
ATOM 2581 C CA . GLY A 1 328 ? 18.158 3.127 -3.364 1.00 84.88 328 GLY A CA 1
ATOM 2582 C C . GLY A 1 328 ? 17.016 4.068 -3.752 1.00 84.88 328 GLY A C 1
ATOM 2583 O O . GLY A 1 328 ? 17.224 5.048 -4.471 1.00 84.88 328 GLY A O 1
ATOM 2584 N N . PHE A 1 329 ? 15.803 3.733 -3.320 1.00 88.38 329 PHE A N 1
ATOM 2585 C CA . PHE A 1 329 ? 14.623 4.570 -3.529 1.00 88.38 329 PHE A CA 1
ATOM 2586 C C . PHE A 1 329 ? 14.756 5.900 -2.773 1.00 88.38 329 PHE A C 1
ATOM 2588 O O . PHE A 1 329 ? 15.146 5.898 -1.605 1.00 88.38 329 PHE A O 1
ATOM 2595 N N . ASN A 1 330 ? 14.456 7.014 -3.443 1.00 86.06 330 ASN A N 1
ATOM 2596 C CA . ASN A 1 330 ? 14.463 8.372 -2.889 1.00 86.06 330 ASN A CA 1
ATOM 2597 C C . ASN A 1 330 ? 13.441 9.258 -3.606 1.00 86.06 330 ASN A C 1
ATOM 2599 O O . ASN A 1 330 ? 12.952 8.841 -4.681 1.00 86.06 330 ASN A O 1
#

Solvent-accessible surface area (backbone atoms only — not comparable to full-atom values): 18490 Å² total; per-residue (Å²): 93,60,88,32,63,76,59,46,75,44,47,74,46,52,74,60,27,54,56,47,46,54,54,23,51,44,32,24,29,22,29,39,39,57,34,77,60,62,66,66,57,45,93,66,87,73,95,82,66,76,33,50,43,88,31,46,43,45,78,49,70,47,40,62,61,52,15,42,52,51,40,53,49,49,58,71,68,63,82,60,80,40,61,78,51,101,79,68,78,52,30,43,31,42,38,30,56,54,79,65,62,52,58,27,45,48,59,38,64,73,63,42,63,41,59,74,47,79,42,69,71,54,72,55,98,88,36,58,6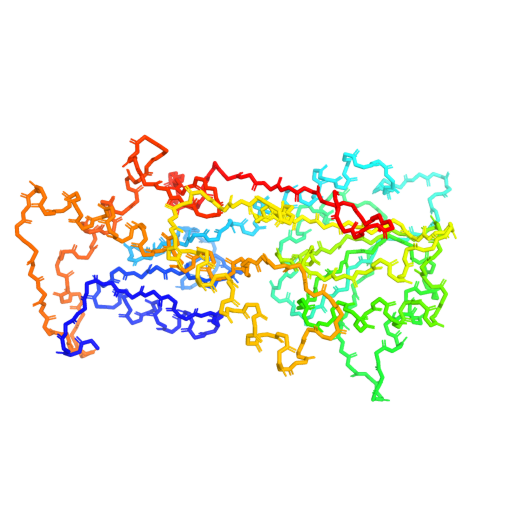1,63,59,56,52,52,38,56,75,60,50,41,37,42,34,38,38,42,46,60,56,74,47,47,66,56,51,53,53,52,33,49,78,68,68,56,42,33,61,79,21,38,38,41,36,66,28,60,49,44,73,41,47,48,52,25,92,67,45,53,92,71,27,36,49,40,35,32,48,19,54,53,81,86,71,55,101,87,58,73,90,85,70,50,74,66,57,53,53,50,33,53,50,52,42,53,55,44,60,72,66,50,68,57,79,42,62,62,56,90,59,67,51,53,66,59,32,47,51,53,37,50,51,50,38,48,49,50,8,49,54,56,41,51,78,75,42,88,85,80,77,56,64,47,60,97,90,49,71,52,69,40,83,56,18,56,58,41,46,53,40,28,60,66,38,45,86,84,67,78,74,79,56,67,52,48,54,69,31,54,46,100,57,53,43,41,35,83,59,62,73,47,75,30,41,60,36,69,89,18,56,87

Foldseek 3Di:
DQVFDQAAEDDQDPVVLLVVLVLCQQQLHAYEYLHDFLDQCDPDDDDDFSFNPLRYAYQDFHLQVLLVVVQVVCVVVVLDDQDDDDPPQAAEEEEAADPRSCSSVVVVVVRGPGDYHYHYQDDDPNDSLVVVVVCVVRVHAHYEYHDELLCVVVVLVSCVVSVNFFCSHEYEYEHQCNLQFFPLVQADVRTYKYKYKHLFDQADPPDDLPQDVVVVVVLVVVVVVCVVVCSRVGHGRSDDDPSVLSSVVSVLLLVQLVVVVVVVDDDDTHRDDSVHGHNPVCSSVSVVSSQPDFPPSPHRGRSPTAHADPSSGGDDGDMDMWIQDSVGTD